Protein AF-A0A931U8V5-F1 (afdb_monomer)

Mean predicted aligned error: 6.08 Å

Foldseek 3Di:
DFFFEEEEEADAQPDQVCQLLLLVQLLVVCVVQVWLAEEEQDALAPCPCPDLNVCLLQDDLVCLVVSSVVCNVRPDRVSNVSSVSSSCLNVVHFYFYQWQDPDDLCLRQVDRSSPDNHSCVSHDPPPDDDPVSVVCVVPLLNRLLRSLSSQLSNSVVRRGTYYYYYYHNVQQDDDRHSCNNNDSGHYDYDYSDD

pLDDT: mean 83.56, std 12.8, range [46.53, 97.75]

Sequence (194 aa):
MEGSEIGLVGVTHSELWVAEKNFRYVMQILERLSPGFVTLEVGLHDITNKSFFGRALRAKANELEGLEQEYLEKPPPGAEYIAAIIYCKKNNIPLYFVDLYDGSLEEVTSVNITDLEDPSVVWNDSGALDEETLKKLADNVERNKFMAKAIDKVANTFPNSVGVHIGGDAHLRGKESLQNLISSRNTRLFEIPY

Secondary structure (DSSP, 8-state):
--TT-EEEEEE--S-GGGHHHHHHHHHHHHHHH--SEEEE---TTS--TTSHHHHHHH--TTTHHHHHHHHHHSPPTTHHHHHHHHHHHHHT--EEE-S-SS--HHHHHH--GGG-S-GGGG-----S--HHHHHHHH-HHHHHHHHHHHHHHHHHHSTTSPEEEEEEHHHHSSTTSHHHH--SS-EEEEE---

Nearest PDB structures (foldseek):
  6a7h-assembly1_A  TM=4.452E-01  e=8.558E-01  Vibrio vulnificus CMCP6
  8p53-assembly1_A  TM=3.566E-01  e=8.545E+00  Pseudomonas aeruginosa PAO1

Structure (mmCIF, N/CA/C/O backbone):
data_AF-A0A931U8V5-F1
#
_entry.id   AF-A0A931U8V5-F1
#
loop_
_atom_site.group_PDB
_atom_site.id
_atom_site.type_symbol
_atom_site.label_atom_id
_atom_site.label_alt_id
_atom_site.label_comp_id
_atom_site.label_asym_id
_atom_site.label_entity_id
_atom_site.label_seq_id
_atom_site.pdbx_PDB_ins_code
_atom_site.Cartn_x
_atom_site.Cartn_y
_atom_site.Cartn_z
_atom_site.occupancy
_atom_site.B_iso_or_equiv
_atom_site.auth_seq_id
_atom_site.auth_comp_id
_atom_site.auth_asym_id
_atom_site.auth_atom_id
_atom_site.pdbx_PDB_model_num
ATOM 1 N N . MET A 1 1 ? -16.460 -5.506 -4.627 1.00 64.56 1 MET A N 1
ATOM 2 C CA . MET A 1 1 ? -15.375 -6.483 -4.790 1.00 64.56 1 MET A CA 1
ATOM 3 C C . MET A 1 1 ? -15.752 -7.669 -3.942 1.00 64.56 1 MET A C 1
ATOM 5 O O . MET A 1 1 ? -16.308 -7.453 -2.868 1.00 64.56 1 MET A O 1
ATOM 9 N N . GLU A 1 2 ? -15.584 -8.877 -4.460 1.00 65.38 2 GLU A N 1
ATOM 10 C CA . GLU A 1 2 ? -15.877 -10.096 -3.703 1.00 65.38 2 GLU A CA 1
ATOM 11 C C . GLU A 1 2 ? -14.668 -10.468 -2.832 1.00 65.38 2 GLU A C 1
ATOM 13 O O . GLU A 1 2 ? -13.538 -10.048 -3.100 1.00 65.38 2 GLU A O 1
ATOM 18 N N . GLY A 1 3 ? -14.911 -11.191 -1.733 1.00 66.31 3 GLY A N 1
ATOM 19 C CA . GLY A 1 3 ? -13.845 -11.628 -0.832 1.00 66.31 3 GLY A CA 1
ATOM 20 C C . GLY A 1 3 ? -12.782 -12.385 -1.624 1.00 66.31 3 GLY A C 1
ATOM 21 O O . GLY A 1 3 ? -13.133 -13.255 -2.415 1.00 66.31 3 GLY A O 1
ATOM 22 N N . SER A 1 4 ? -11.511 -12.030 -1.418 1.00 81.62 4 SER A N 1
ATOM 23 C CA . SER A 1 4 ? -10.320 -12.465 -2.168 1.00 81.62 4 SER A CA 1
ATOM 24 C C . SER A 1 4 ? -9.877 -11.636 -3.389 1.00 81.62 4 SER A C 1
ATOM 26 O O . SER A 1 4 ? -8.903 -12.012 -4.024 1.00 81.62 4 SER A O 1
ATOM 28 N N . GLU A 1 5 ? -10.462 -10.478 -3.707 1.00 93.75 5 GLU A N 1
ATOM 29 C CA . GLU A 1 5 ? -9.907 -9.588 -4.756 1.00 93.75 5 GLU A CA 1
ATOM 30 C C . GLU A 1 5 ? -8.780 -8.666 -4.246 1.00 93.75 5 GLU A C 1
ATOM 32 O O . GLU A 1 5 ? -8.712 -8.353 -3.052 1.00 93.75 5 GLU A O 1
ATOM 37 N N . ILE A 1 6 ? -7.920 -8.194 -5.162 1.00 95.94 6 ILE A N 1
ATOM 38 C CA . ILE A 1 6 ? -6.974 -7.090 -4.923 1.00 95.94 6 ILE A CA 1
ATOM 39 C C . ILE A 1 6 ? -7.342 -5.879 -5.790 1.00 95.94 6 ILE A C 1
ATOM 41 O O . ILE A 1 6 ? -7.294 -5.932 -7.021 1.00 95.94 6 ILE A O 1
ATOM 45 N N . GLY A 1 7 ? -7.682 -4.763 -5.146 1.00 96.25 7 GLY A N 1
ATOM 46 C CA . GLY A 1 7 ? -7.839 -3.469 -5.805 1.00 96.25 7 GLY A CA 1
ATOM 47 C C . GLY A 1 7 ? -6.483 -2.798 -6.018 1.00 96.25 7 GLY A C 1
ATOM 48 O O . GLY A 1 7 ? -5.764 -2.565 -5.055 1.00 96.25 7 GLY A O 1
ATOM 49 N N . LEU A 1 8 ? -6.136 -2.477 -7.261 1.00 95.56 8 LEU A N 1
ATOM 50 C CA . LEU A 1 8 ? -4.924 -1.743 -7.624 1.00 95.56 8 LEU A CA 1
ATOM 51 C C . LEU A 1 8 ? -5.285 -0.274 -7.835 1.00 95.56 8 LEU A C 1
ATOM 53 O O . LEU A 1 8 ? -6.071 0.036 -8.726 1.00 95.56 8 LEU A O 1
ATOM 57 N N . VAL A 1 9 ? -4.750 0.619 -7.012 1.00 94.00 9 VAL A N 1
ATOM 58 C CA . VAL A 1 9 ? -5.046 2.055 -7.029 1.00 94.00 9 VAL A CA 1
ATOM 59 C C . VAL A 1 9 ? -3.843 2.796 -7.589 1.00 94.00 9 VAL A C 1
ATOM 61 O O . VAL A 1 9 ? -2.817 2.920 -6.921 1.00 94.00 9 VAL A O 1
ATOM 64 N N . GLY A 1 10 ? -3.988 3.264 -8.826 1.00 89.25 10 GLY A N 1
ATOM 65 C CA . GLY A 1 10 ? -2.950 3.993 -9.543 1.00 89.25 10 GLY A CA 1
ATOM 66 C C . GLY A 1 10 ? -2.962 5.471 -9.215 1.00 89.25 10 GLY A C 1
ATOM 67 O O . GLY A 1 10 ? -3.996 6.134 -9.342 1.00 89.25 10 GLY A O 1
ATOM 68 N N . VAL A 1 11 ? -1.807 5.990 -8.811 1.00 84.88 11 VAL A N 1
ATOM 69 C CA . VAL A 1 11 ? -1.613 7.411 -8.517 1.00 84.88 11 VAL A CA 1
ATOM 70 C C . VAL A 1 11 ? -0.562 8.030 -9.434 1.00 84.88 11 VAL A C 1
ATOM 72 O O . VAL A 1 11 ? 0.306 7.350 -9.985 1.00 84.88 11 VAL A O 1
ATOM 75 N N . THR A 1 12 ? -0.649 9.347 -9.620 1.00 78.06 12 THR A N 1
ATOM 76 C CA . THR A 1 12 ? 0.348 10.118 -10.375 1.00 78.06 12 THR A CA 1
ATOM 77 C C . THR A 1 12 ? 1.149 10.981 -9.402 1.00 78.06 12 THR A C 1
ATOM 79 O O . THR A 1 12 ? 0.567 11.803 -8.696 1.00 78.06 12 THR A O 1
ATOM 82 N N . HIS A 1 13 ? 2.473 10.798 -9.358 1.00 66.44 13 HIS A N 1
ATOM 83 C CA . HIS A 1 13 ? 3.353 11.461 -8.379 1.00 66.44 13 HIS A CA 1
ATOM 84 C C . HIS A 1 13 ? 3.913 12.818 -8.841 1.00 66.44 13 HIS A C 1
ATOM 86 O O . HIS A 1 13 ? 4.485 13.557 -8.043 1.00 66.44 13 HIS A O 1
ATOM 92 N N . SER A 1 14 ? 3.807 13.150 -10.131 1.00 56.59 14 SER A N 1
ATOM 93 C CA . SER A 1 14 ? 4.626 14.200 -10.754 1.00 56.59 14 SER A CA 1
ATOM 94 C C . SER A 1 14 ? 4.131 15.634 -10.556 1.00 56.59 14 SER A C 1
ATOM 96 O O . SER A 1 14 ? 4.838 16.564 -10.938 1.00 56.59 14 SER A O 1
ATOM 98 N N . GLU A 1 15 ? 2.946 15.855 -9.983 1.00 60.09 15 GLU A N 1
ATOM 99 C CA . GLU A 1 15 ? 2.334 17.187 -9.963 1.00 60.09 15 GLU A CA 1
ATOM 100 C C . GLU A 1 15 ? 1.666 17.513 -8.614 1.00 60.09 15 GLU A C 1
ATOM 102 O O . GLU A 1 15 ? 0.744 16.835 -8.167 1.00 60.09 15 GLU A O 1
ATOM 107 N N . LEU A 1 16 ? 2.113 18.602 -7.969 1.00 56.25 16 LEU A N 1
ATOM 108 C CA . LEU A 1 16 ? 1.628 19.063 -6.655 1.00 56.25 16 LEU A CA 1
ATOM 109 C C . LEU A 1 16 ? 0.115 19.328 -6.619 1.00 56.25 16 LEU A C 1
ATOM 111 O O . LEU A 1 16 ? -0.516 19.095 -5.592 1.00 56.25 16 LEU A O 1
ATOM 115 N N . TRP A 1 17 ? -0.483 19.782 -7.727 1.00 62.56 17 TRP A N 1
ATOM 116 C CA . TRP A 1 17 ? -1.935 19.995 -7.804 1.00 62.56 17 TRP A CA 1
ATOM 117 C C . TRP A 1 17 ? -2.733 18.678 -7.776 1.00 62.56 17 TRP A C 1
ATOM 119 O O . TRP A 1 17 ? -3.946 18.705 -7.587 1.00 62.56 17 TRP A O 1
ATOM 129 N N . VAL A 1 18 ? -2.076 17.522 -7.951 1.00 77.06 18 VAL A N 1
ATOM 130 C CA . VAL A 1 18 ? -2.717 16.199 -7.914 1.00 77.06 18 VAL A CA 1
ATOM 131 C C . VAL A 1 18 ? -2.769 15.679 -6.479 1.00 77.06 18 VAL A C 1
ATOM 133 O O . VAL A 1 18 ? -3.590 14.823 -6.184 1.00 77.06 18 VAL A O 1
ATOM 136 N N . ALA A 1 19 ? -1.977 16.227 -5.552 1.00 82.56 19 ALA A N 1
ATOM 137 C CA . ALA A 1 19 ? -1.887 15.717 -4.185 1.00 82.56 19 ALA A CA 1
ATOM 138 C C . ALA A 1 19 ? -3.245 15.715 -3.454 1.00 82.56 19 ALA A C 1
ATOM 140 O O . ALA A 1 19 ? -3.598 14.723 -2.821 1.00 82.56 19 ALA A O 1
ATOM 141 N N . GLU A 1 20 ? -4.059 16.769 -3.602 1.00 85.94 20 GLU A N 1
ATOM 142 C CA . GLU A 1 20 ? -5.414 16.800 -3.019 1.00 85.94 20 GLU A CA 1
ATOM 143 C C . GLU A 1 20 ? -6.308 15.715 -3.613 1.00 85.94 20 GLU A C 1
ATOM 145 O O . GLU A 1 20 ? -7.018 14.996 -2.907 1.00 85.94 20 GLU A O 1
ATOM 150 N N . LYS A 1 21 ? -6.250 15.585 -4.938 1.00 86.81 21 LYS A N 1
ATOM 151 C CA . LYS A 1 21 ? -7.040 14.623 -5.695 1.00 86.81 21 LYS A CA 1
ATOM 152 C C . LYS A 1 21 ? -6.660 13.194 -5.318 1.00 86.81 21 LYS A C 1
ATOM 154 O O . LYS A 1 21 ? -7.550 12.397 -5.042 1.00 86.81 21 LYS A O 1
ATOM 159 N N . ASN A 1 22 ? -5.362 12.906 -5.232 1.00 87.88 22 ASN A N 1
ATOM 160 C CA . ASN A 1 22 ? -4.795 11.648 -4.757 1.00 87.88 22 ASN A CA 1
ATOM 161 C C . ASN A 1 22 ? -5.286 11.328 -3.342 1.00 87.88 22 ASN A C 1
ATOM 163 O O . ASN A 1 22 ? -5.816 10.242 -3.120 1.00 87.88 22 ASN A O 1
ATOM 167 N N . PHE A 1 23 ? -5.175 12.281 -2.408 1.00 90.50 23 PHE A N 1
ATOM 168 C CA . PHE A 1 23 ? -5.617 12.098 -1.024 1.00 90.50 23 PHE A CA 1
ATOM 169 C C . PHE A 1 23 ? -7.097 11.713 -0.958 1.00 90.50 23 PHE A C 1
ATOM 171 O O . PHE A 1 23 ? -7.458 10.666 -0.417 1.00 90.50 23 PHE A O 1
ATOM 178 N N . ARG A 1 24 ? -7.967 12.541 -1.553 1.00 90.75 24 ARG A N 1
ATOM 179 C CA . ARG A 1 24 ? -9.420 12.323 -1.534 1.00 90.75 24 ARG A CA 1
ATOM 180 C C . ARG A 1 24 ? -9.804 11.031 -2.239 1.00 90.75 24 ARG A C 1
ATOM 182 O O . ARG A 1 24 ? -10.666 10.308 -1.748 1.00 90.75 24 ARG A O 1
ATOM 189 N N . TYR A 1 25 ? -9.182 10.739 -3.376 1.00 91.31 25 TYR A N 1
ATOM 190 C CA . TYR A 1 25 ? -9.484 9.541 -4.143 1.00 91.31 25 TYR A CA 1
ATOM 191 C C . TYR A 1 25 ? -9.101 8.271 -3.388 1.00 91.31 25 TYR A C 1
ATOM 193 O O . TYR A 1 25 ? -9.914 7.353 -3.295 1.00 91.31 25 TYR A O 1
ATOM 201 N N . VAL A 1 26 ? -7.903 8.229 -2.796 1.00 93.44 26 VAL A N 1
ATOM 202 C CA . VAL A 1 26 ? -7.476 7.090 -1.978 1.00 93.44 26 VAL A CA 1
ATOM 203 C C . VAL A 1 26 ? -8.432 6.881 -0.807 1.00 93.44 26 VAL A C 1
ATOM 205 O O . VAL A 1 26 ? -8.905 5.761 -0.631 1.00 93.44 26 VAL A O 1
ATOM 208 N N . MET A 1 27 ? -8.795 7.937 -0.068 1.00 95.06 27 MET A N 1
ATOM 209 C CA . MET A 1 27 ? -9.780 7.836 1.020 1.00 95.06 27 MET A CA 1
ATOM 210 C C . MET A 1 27 ? -11.112 7.254 0.531 1.00 95.06 27 MET A C 1
ATOM 212 O O . MET A 1 27 ? -11.587 6.266 1.084 1.00 95.06 27 MET A O 1
ATOM 216 N N . GLN A 1 28 ? -11.675 7.795 -0.555 1.00 94.62 28 GLN A N 1
ATOM 217 C CA . GLN A 1 28 ? -12.946 7.321 -1.117 1.00 94.62 28 GLN A CA 1
ATOM 218 C C . GLN A 1 28 ? -12.890 5.855 -1.554 1.00 94.62 28 GLN A C 1
ATOM 220 O O . GLN A 1 28 ? -13.847 5.104 -1.351 1.00 94.62 28 GLN A O 1
ATOM 225 N N . ILE A 1 29 ? -11.787 5.432 -2.177 1.00 94.75 29 ILE A N 1
ATOM 226 C CA . ILE A 1 29 ? -11.607 4.042 -2.591 1.00 94.75 29 ILE A CA 1
ATOM 227 C C . ILE A 1 29 ? -11.496 3.133 -1.371 1.00 94.75 29 ILE A C 1
ATOM 229 O O . ILE A 1 29 ? -12.172 2.107 -1.327 1.00 94.75 29 ILE A O 1
ATOM 233 N N . LEU A 1 30 ? -10.698 3.504 -0.373 1.00 96.62 30 LEU A N 1
ATOM 234 C CA . LEU A 1 30 ? -10.535 2.712 0.841 1.00 96.62 30 LEU A CA 1
ATOM 235 C C . LEU A 1 30 ? -11.851 2.594 1.619 1.00 96.62 30 LEU A C 1
ATOM 237 O O . LEU A 1 30 ? -12.245 1.482 1.958 1.00 96.62 30 LEU A O 1
ATOM 241 N N . GLU A 1 31 ? -12.594 3.688 1.800 1.00 96.19 31 GLU A N 1
ATOM 242 C CA . GLU A 1 31 ? -13.934 3.681 2.405 1.00 96.19 31 GLU A CA 1
ATOM 243 C C . GLU A 1 31 ? -14.897 2.762 1.647 1.00 96.19 31 GLU A C 1
ATOM 245 O O . GLU A 1 31 ? -15.563 1.913 2.243 1.00 96.19 31 GLU A O 1
ATOM 250 N N . ARG A 1 32 ? -14.933 2.879 0.315 1.00 95.00 32 ARG A N 1
ATOM 251 C CA . ARG A 1 32 ? -15.810 2.074 -0.540 1.00 95.00 32 ARG A CA 1
ATOM 252 C C . ARG A 1 32 ? -15.464 0.588 -0.510 1.00 95.00 32 ARG A C 1
ATOM 254 O O . ARG A 1 32 ? -16.369 -0.243 -0.596 1.00 95.00 32 ARG A O 1
ATOM 261 N N . LEU A 1 33 ? -14.177 0.250 -0.510 1.00 94.56 33 LEU A N 1
ATOM 262 C CA . LEU A 1 33 ? -13.713 -1.132 -0.610 1.00 94.56 33 LEU A CA 1
ATOM 263 C C . LEU A 1 33 ? -13.615 -1.821 0.750 1.00 94.56 33 LEU A C 1
ATOM 265 O O . LEU A 1 33 ? -13.721 -3.044 0.780 1.00 94.56 33 LEU A O 1
ATOM 269 N N . SER A 1 34 ? -13.446 -1.057 1.835 1.00 95.12 34 SER A N 1
ATOM 270 C CA . SER A 1 34 ? -13.290 -1.556 3.206 1.00 95.12 34 SER A CA 1
ATOM 271 C C . SER A 1 34 ? -12.300 -2.732 3.276 1.00 95.12 34 SER A C 1
ATOM 273 O O . SER A 1 34 ? -12.693 -3.858 3.596 1.00 95.12 34 SER A O 1
ATOM 275 N N . PRO A 1 35 ? -11.029 -2.518 2.884 1.00 97.12 35 PRO A N 1
ATOM 276 C CA . PRO A 1 35 ? -10.070 -3.604 2.745 1.00 97.12 35 PRO A CA 1
ATOM 277 C C . PRO A 1 35 ? -9.728 -4.243 4.092 1.00 97.12 35 PRO A C 1
ATOM 279 O O . PRO A 1 35 ? -9.711 -3.583 5.126 1.00 97.12 35 PRO A O 1
ATOM 282 N N . GLY A 1 36 ? -9.382 -5.531 4.065 1.00 96.62 36 GLY A N 1
ATOM 283 C CA . GLY A 1 36 ? -8.811 -6.209 5.230 1.00 96.62 36 GLY A CA 1
ATOM 284 C C . GLY A 1 36 ? -7.295 -6.059 5.344 1.00 96.62 36 GLY A C 1
ATOM 285 O O . GLY A 1 36 ? -6.752 -6.403 6.385 1.00 96.62 36 GLY A O 1
ATOM 286 N N . PHE A 1 37 ? -6.620 -5.569 4.300 1.00 97.06 37 PHE A N 1
ATOM 287 C CA . PHE A 1 37 ? -5.220 -5.145 4.345 1.00 97.06 37 PHE A CA 1
ATOM 288 C C . PHE A 1 37 ? -4.914 -4.157 3.214 1.00 97.06 37 PHE A C 1
ATOM 290 O O . PHE A 1 37 ? -5.556 -4.179 2.157 1.00 97.06 37 PHE A O 1
ATOM 297 N N . VAL A 1 38 ? -3.897 -3.324 3.418 1.00 97.50 38 VAL A N 1
ATOM 298 C CA . VAL A 1 38 ? -3.396 -2.373 2.424 1.00 97.50 38 VAL A CA 1
ATOM 299 C C . VAL A 1 38 ? -1.895 -2.572 2.222 1.00 97.50 38 VAL A C 1
ATOM 301 O O . VAL A 1 38 ? -1.155 -2.858 3.160 1.00 97.50 38 VAL A O 1
ATOM 304 N N . THR A 1 39 ? -1.430 -2.421 0.986 1.00 95.50 39 THR A N 1
ATOM 305 C CA . THR A 1 39 ? -0.004 -2.419 0.640 1.00 95.50 39 THR A CA 1
ATOM 306 C C . THR A 1 39 ? 0.341 -1.153 -0.141 1.00 95.50 39 THR A C 1
ATOM 308 O O . THR A 1 39 ? -0.465 -0.717 -0.963 1.00 95.50 39 THR A O 1
ATOM 311 N N . LEU A 1 40 ? 1.511 -0.559 0.100 1.00 92.38 40 LEU A N 1
ATOM 312 C CA . LEU A 1 40 ? 1.976 0.644 -0.602 1.00 92.38 40 LEU A CA 1
ATOM 313 C C . LEU A 1 40 ? 3.277 0.370 -1.364 1.00 92.38 40 LEU A C 1
ATOM 315 O O . LEU A 1 40 ? 4.168 -0.304 -0.839 1.00 92.38 40 LEU A O 1
ATOM 319 N N . GLU A 1 41 ? 3.409 0.939 -2.563 1.00 88.88 41 GLU A N 1
ATOM 320 C CA . GLU A 1 41 ? 4.692 1.093 -3.264 1.00 88.88 41 GLU A CA 1
ATOM 321 C C . GLU A 1 41 ? 5.535 2.173 -2.565 1.00 88.88 41 GLU A C 1
ATOM 323 O O . GLU A 1 41 ? 5.664 3.311 -3.013 1.00 88.88 41 GLU A O 1
ATOM 328 N N . VAL A 1 42 ? 6.069 1.825 -1.401 1.00 80.38 42 VAL A N 1
ATOM 329 C CA . VAL A 1 42 ? 6.983 2.668 -0.635 1.00 80.38 42 VAL A CA 1
ATOM 330 C C . VAL A 1 42 ? 8.164 1.800 -0.234 1.00 80.38 42 VAL A C 1
ATOM 332 O O . VAL A 1 42 ? 7.981 0.715 0.321 1.00 80.38 42 VAL A O 1
ATOM 335 N N . GLY A 1 43 ? 9.377 2.261 -0.530 1.00 69.19 43 GLY A N 1
ATOM 336 C CA . GLY A 1 43 ? 10.598 1.628 -0.047 1.00 69.19 43 GLY A CA 1
ATOM 337 C C . GLY A 1 43 ? 10.825 1.911 1.439 1.00 69.19 43 GLY A C 1
ATOM 338 O O . GLY A 1 43 ? 10.490 2.987 1.936 1.00 69.19 43 GLY A O 1
ATOM 339 N N . LEU A 1 44 ? 11.464 0.980 2.152 1.00 59.69 44 LEU A N 1
ATOM 340 C CA . LEU A 1 44 ? 11.784 1.137 3.580 1.00 59.69 44 LEU A CA 1
ATOM 341 C C . LEU A 1 44 ? 12.778 2.286 3.876 1.00 59.69 44 LEU A C 1
ATOM 343 O O . LEU A 1 44 ? 12.913 2.706 5.023 1.00 59.69 44 LEU A O 1
ATOM 347 N N . HIS A 1 45 ? 13.416 2.841 2.839 1.00 55.56 45 HIS A N 1
ATOM 348 C CA . HIS A 1 45 ? 14.469 3.861 2.926 1.00 55.56 45 HIS A CA 1
ATOM 349 C C . HIS A 1 45 ? 14.006 5.311 2.694 1.00 55.56 45 HIS A C 1
ATOM 351 O O . HIS A 1 45 ? 14.809 6.228 2.848 1.00 55.56 45 HIS A O 1
ATOM 357 N N . ASP A 1 46 ? 12.743 5.564 2.327 1.00 52.66 46 ASP A N 1
ATOM 358 C CA . ASP A 1 46 ? 12.282 6.928 1.975 1.00 52.66 46 ASP A CA 1
ATOM 359 C C . ASP A 1 46 ? 11.488 7.625 3.101 1.00 52.66 46 ASP A C 1
ATOM 361 O O . ASP A 1 46 ? 11.090 8.790 3.035 1.00 52.66 46 ASP A O 1
ATOM 365 N N . ILE A 1 47 ? 11.299 6.938 4.227 1.00 54.78 47 ILE A N 1
ATOM 366 C CA . ILE A 1 47 ? 10.543 7.453 5.371 1.00 54.78 47 ILE A CA 1
ATOM 367 C C . ILE A 1 47 ? 11.477 8.264 6.274 1.00 54.78 47 ILE A C 1
ATOM 369 O O . ILE A 1 47 ? 11.660 7.967 7.456 1.00 54.78 47 ILE A O 1
ATOM 373 N N . THR A 1 48 ? 12.123 9.301 5.739 1.00 50.91 48 THR A N 1
ATOM 374 C CA . THR A 1 48 ? 12.965 10.151 6.589 1.00 50.91 48 THR A CA 1
ATOM 375 C C . THR A 1 48 ? 12.151 10.659 7.780 1.00 50.91 48 THR A C 1
ATOM 377 O O . THR A 1 48 ? 10.972 11.009 7.666 1.00 50.91 48 THR A O 1
ATOM 380 N N . ASN A 1 49 ? 12.809 10.761 8.935 1.00 46.53 49 ASN A N 1
ATOM 381 C CA . ASN A 1 49 ? 12.237 11.188 10.215 1.00 46.53 49 ASN A CA 1
ATOM 382 C C . ASN A 1 49 ? 11.587 12.602 10.172 1.00 46.53 49 ASN A C 1
ATOM 384 O O . ASN A 1 49 ? 10.942 13.019 11.134 1.00 46.53 49 ASN A O 1
ATOM 388 N N . LYS A 1 50 ? 11.739 13.325 9.048 1.00 49.16 50 LYS A N 1
ATOM 389 C CA . LYS A 1 50 ? 11.245 14.684 8.763 1.00 49.16 50 LYS A CA 1
ATOM 390 C C . LYS A 1 50 ? 10.236 14.766 7.603 1.00 49.16 50 LYS A C 1
ATOM 392 O O . LYS A 1 50 ? 9.820 15.868 7.256 1.00 49.16 50 LYS A O 1
ATOM 397 N N . SER A 1 51 ? 9.855 13.643 6.999 1.00 65.25 51 SER A N 1
ATOM 398 C CA . SER A 1 51 ? 8.850 13.598 5.932 1.00 65.25 51 SER A CA 1
ATOM 399 C C . SER A 1 51 ? 7.423 13.643 6.500 1.00 65.25 51 SER A C 1
ATOM 401 O O . SER A 1 51 ? 7.176 13.252 7.645 1.00 65.25 51 SER A O 1
ATOM 403 N N . PHE A 1 52 ? 6.460 14.098 5.695 1.00 66.56 52 PHE A N 1
ATOM 404 C CA . PHE A 1 52 ? 5.034 14.084 6.048 1.00 66.56 52 PHE A CA 1
ATOM 405 C C . PHE A 1 52 ? 4.529 12.666 6.408 1.00 66.56 52 PHE A C 1
ATOM 407 O O . PHE A 1 52 ? 3.675 12.515 7.281 1.00 66.56 52 PHE A O 1
ATOM 414 N N . PHE A 1 53 ? 5.143 11.622 5.837 1.00 76.62 53 PHE A N 1
ATOM 415 C CA . PHE A 1 53 ? 4.898 10.213 6.165 1.00 76.62 53 PHE A CA 1
ATOM 416 C C . PHE A 1 53 ? 5.226 9.875 7.617 1.00 76.62 53 PHE A C 1
ATOM 418 O O . PHE A 1 53 ? 4.404 9.284 8.313 1.00 76.62 53 PHE A O 1
ATOM 425 N N . GLY A 1 54 ? 6.398 10.292 8.107 1.00 78.69 54 GLY A N 1
ATOM 426 C CA . GLY A 1 54 ? 6.823 10.011 9.479 1.00 78.69 54 GLY A CA 1
ATOM 427 C C . GLY A 1 54 ? 5.861 10.588 10.521 1.00 78.69 54 GLY A C 1
ATOM 428 O O . GLY A 1 54 ? 5.637 9.976 11.564 1.00 78.69 54 GLY A O 1
ATOM 429 N N . ARG A 1 55 ? 5.241 11.741 10.229 1.00 84.69 55 ARG A N 1
ATOM 430 C CA . ARG A 1 55 ? 4.207 12.321 11.095 1.00 84.69 55 ARG A CA 1
ATOM 431 C C . ARG A 1 55 ? 2.939 11.469 11.115 1.00 84.69 55 ARG A C 1
ATOM 433 O O . ARG A 1 55 ? 2.449 11.186 12.200 1.00 84.69 55 ARG A O 1
ATOM 440 N N . ALA A 1 56 ? 2.442 11.037 9.957 1.00 87.12 56 ALA A N 1
ATOM 441 C CA . ALA A 1 56 ? 1.258 10.178 9.878 1.00 87.12 56 ALA A CA 1
ATOM 442 C C . ALA A 1 56 ? 1.476 8.813 10.545 1.00 87.12 56 ALA A C 1
ATOM 444 O O . ALA A 1 56 ? 0.610 8.331 11.271 1.00 87.12 56 ALA A O 1
ATOM 445 N N . LEU A 1 57 ? 2.659 8.224 10.368 1.00 85.56 57 LEU A N 1
ATOM 446 C CA . LEU A 1 57 ? 3.016 6.945 10.979 1.00 85.56 57 LEU A CA 1
ATOM 447 C C . LEU A 1 57 ? 3.074 7.023 12.508 1.00 85.56 57 LEU A C 1
ATOM 449 O O . LEU A 1 57 ? 2.583 6.118 13.177 1.00 85.56 57 LEU A O 1
ATOM 453 N N . ARG A 1 58 ? 3.610 8.117 13.063 1.00 86.69 58 ARG A N 1
ATOM 454 C CA . ARG A 1 58 ? 3.715 8.333 14.519 1.00 86.69 58 ARG A CA 1
ATOM 455 C C . ARG A 1 58 ? 2.462 8.913 15.171 1.00 86.69 58 ARG A C 1
ATOM 457 O O . ARG A 1 58 ? 2.404 8.969 16.398 1.00 86.69 58 ARG A O 1
ATOM 464 N N . ALA A 1 59 ? 1.492 9.372 14.384 1.00 88.69 59 ALA A N 1
ATOM 465 C CA . ALA A 1 59 ? 0.282 9.982 14.913 1.00 88.69 59 ALA A CA 1
ATOM 466 C C . ALA A 1 59 ? -0.491 8.985 15.786 1.00 88.69 59 ALA A C 1
ATOM 468 O O . ALA A 1 59 ? -0.723 7.834 15.405 1.00 88.69 59 ALA A O 1
ATOM 469 N N . LYS A 1 60 ? -0.914 9.436 16.964 1.00 88.62 60 LYS A N 1
ATOM 470 C CA . LYS A 1 60 ? -1.788 8.666 17.853 1.00 88.62 60 LYS A CA 1
ATOM 471 C C . LYS A 1 60 ? -3.234 8.756 17.384 1.00 88.62 60 LYS A C 1
ATOM 473 O O . LYS A 1 60 ? -3.609 9.682 16.672 1.00 88.62 60 LYS A O 1
ATOM 478 N N . ALA A 1 61 ? -4.076 7.832 17.847 1.00 88.06 61 ALA A N 1
ATOM 479 C CA . ALA A 1 61 ? -5.487 7.770 17.459 1.00 88.06 61 ALA A CA 1
ATOM 480 C C . ALA A 1 61 ? -6.237 9.109 17.628 1.00 88.06 61 ALA A C 1
ATOM 482 O O . ALA A 1 61 ? -7.029 9.484 16.771 1.00 88.06 61 ALA A O 1
ATOM 483 N N . ASN A 1 62 ? -5.944 9.862 18.693 1.00 90.88 62 ASN A N 1
ATOM 484 C CA . ASN A 1 62 ? -6.556 11.165 18.975 1.00 90.88 62 ASN A CA 1
ATOM 485 C C . ASN A 1 62 ? -6.008 12.328 18.123 1.00 90.88 62 ASN A C 1
ATOM 487 O O . ASN A 1 62 ? -6.535 13.433 18.206 1.00 90.88 62 ASN A O 1
ATOM 491 N N . GLU A 1 63 ? -4.951 12.109 17.341 1.00 93.12 63 GLU A N 1
ATOM 492 C CA . GLU A 1 63 ? -4.326 13.110 16.466 1.00 93.12 63 GLU A CA 1
ATOM 493 C C . GLU A 1 63 ? -4.717 12.912 14.994 1.00 93.12 63 GLU A C 1
ATOM 495 O O . GLU A 1 63 ? -4.586 13.838 14.194 1.00 93.12 63 GLU A O 1
ATOM 500 N N . LEU A 1 64 ? -5.210 11.719 14.634 1.00 92.56 64 LEU A N 1
ATOM 501 C CA . LEU A 1 64 ? -5.490 11.337 13.246 1.00 92.56 64 LEU A CA 1
ATOM 502 C C . LEU A 1 64 ? -6.545 12.225 12.586 1.00 92.56 64 LEU A C 1
ATOM 504 O O . LEU A 1 64 ? -6.372 12.591 11.431 1.00 92.56 64 LEU A O 1
ATOM 508 N N . GLU A 1 65 ? -7.603 12.606 13.304 1.00 93.69 65 GLU A N 1
ATOM 509 C CA . GLU A 1 65 ? -8.663 13.457 12.745 1.00 93.69 65 GLU A CA 1
ATOM 510 C C . GLU A 1 65 ? -8.148 14.862 12.404 1.00 93.69 65 GLU A C 1
ATOM 512 O O . GLU A 1 65 ? -8.407 15.373 11.316 1.00 93.69 65 GLU A O 1
ATOM 517 N N . GLY A 1 66 ? -7.356 15.465 13.295 1.00 94.88 66 GLY A N 1
ATOM 518 C CA . GLY A 1 66 ? -6.735 16.763 13.031 1.00 94.88 66 GLY A CA 1
ATOM 519 C C . GLY A 1 66 ? -5.720 16.699 11.888 1.00 94.88 66 GLY A C 1
ATOM 520 O O . GLY A 1 66 ? -5.668 17.604 11.058 1.00 94.88 66 GLY A O 1
ATOM 521 N N . LEU A 1 67 ? -4.947 15.612 11.815 1.00 92.62 67 LEU A N 1
ATOM 522 C CA . LEU A 1 67 ? -3.975 15.401 10.744 1.00 92.62 67 LEU A CA 1
ATOM 523 C C . LEU A 1 67 ? -4.646 15.199 9.380 1.00 92.62 67 LEU A C 1
ATOM 525 O O . LEU A 1 67 ? -4.169 15.716 8.374 1.00 92.62 67 LEU A O 1
ATOM 529 N N . GLU A 1 68 ? -5.756 14.464 9.347 1.00 94.06 68 GLU A N 1
ATOM 530 C CA . GLU A 1 68 ? -6.557 14.266 8.141 1.00 94.06 68 GLU A CA 1
ATOM 531 C C . GLU A 1 68 ? -7.092 15.594 7.607 1.00 94.06 68 GLU A C 1
ATOM 533 O O . GLU A 1 68 ? -6.925 15.876 6.423 1.00 94.06 68 GLU A O 1
ATOM 538 N N . GLN A 1 69 ? -7.664 16.439 8.472 1.00 93.25 69 GLN A N 1
ATOM 539 C CA . GLN A 1 69 ? -8.146 17.764 8.069 1.00 93.25 69 GLN A CA 1
ATOM 540 C C . G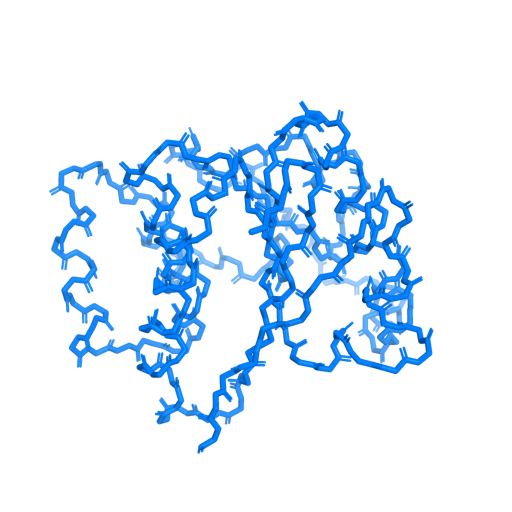LN A 1 69 ? -7.012 18.651 7.553 1.00 93.25 69 GLN A C 1
ATOM 542 O O . GLN A 1 69 ? -7.143 19.262 6.494 1.00 93.25 69 GLN A O 1
ATOM 547 N N . GLU A 1 70 ? -5.868 18.663 8.241 1.00 92.31 70 GLU A N 1
ATOM 548 C CA . GLU A 1 70 ? -4.695 19.422 7.798 1.00 92.31 70 GLU A CA 1
ATOM 549 C C . GLU A 1 70 ? -4.257 19.022 6.378 1.00 92.31 70 GLU A C 1
ATOM 551 O O . GLU A 1 70 ? -3.961 19.887 5.553 1.00 92.31 70 GLU A O 1
ATOM 556 N N . TYR A 1 71 ? -4.240 17.724 6.065 1.00 89.25 71 TYR A N 1
ATOM 557 C CA . TYR A 1 71 ? -3.829 17.235 4.747 1.00 89.25 71 TYR A CA 1
ATOM 558 C C . TYR A 1 71 ? -4.921 17.295 3.683 1.00 89.25 71 TYR A C 1
ATOM 560 O O . TYR A 1 71 ? -4.591 17.354 2.500 1.00 89.25 71 TYR A O 1
ATOM 568 N N . LEU A 1 72 ? -6.195 17.365 4.068 1.00 88.25 72 LEU A N 1
ATOM 569 C CA . LEU A 1 72 ? -7.273 17.734 3.153 1.00 88.25 72 LEU A CA 1
ATOM 570 C C . LEU A 1 72 ? -7.170 19.201 2.718 1.00 88.25 72 LEU A C 1
ATOM 572 O O . LEU A 1 72 ? -7.463 19.510 1.566 1.00 88.25 72 LEU A O 1
ATOM 576 N N . GLU A 1 73 ? -6.760 20.096 3.618 1.00 88.94 73 GLU A N 1
ATOM 577 C CA . GLU A 1 73 ? -6.589 21.523 3.321 1.00 88.94 73 GLU A CA 1
ATOM 578 C C . GLU A 1 73 ? -5.270 21.822 2.600 1.00 88.94 73 GLU A C 1
ATOM 580 O O . GLU A 1 73 ? -5.211 22.686 1.721 1.00 88.94 73 GLU A O 1
ATOM 585 N N . LYS A 1 74 ? -4.194 21.127 2.981 1.00 87.12 74 LYS A N 1
ATOM 586 C CA . LYS A 1 74 ? -2.845 21.357 2.459 1.00 87.12 74 LYS A CA 1
ATOM 587 C C . LYS A 1 74 ? -2.103 20.034 2.228 1.00 87.12 74 LYS A C 1
ATOM 589 O O . LYS A 1 74 ? -1.186 19.691 2.982 1.00 87.12 74 LYS A O 1
ATOM 594 N N . PRO A 1 75 ? -2.469 19.295 1.172 1.00 82.81 75 PRO A N 1
ATOM 595 C CA . PRO A 1 75 ? -1.898 17.988 0.889 1.00 82.81 75 PRO A CA 1
ATOM 596 C C . PRO A 1 75 ? -0.422 18.118 0.482 1.00 82.81 75 PRO A C 1
ATOM 598 O O . PRO A 1 75 ? -0.087 18.908 -0.407 1.00 82.81 75 PRO A O 1
ATOM 601 N N . PRO A 1 76 ? 0.486 17.362 1.118 1.00 83.25 76 PRO A N 1
ATOM 602 C CA . PRO A 1 76 ? 1.890 17.328 0.729 1.00 83.25 76 PRO A CA 1
ATOM 603 C C . PRO A 1 76 ? 2.126 16.395 -0.475 1.00 83.25 76 PRO A C 1
ATOM 605 O O . PRO A 1 76 ? 1.256 15.602 -0.828 1.00 83.25 76 PRO A O 1
ATOM 608 N N . PRO A 1 77 ? 3.319 16.409 -1.094 1.00 79.38 77 PRO A N 1
ATOM 609 C CA . PRO A 1 77 ? 3.745 15.310 -1.963 1.00 79.38 77 PRO A CA 1
ATOM 610 C C . PRO A 1 77 ? 3.577 13.947 -1.271 1.00 79.38 77 PRO A C 1
ATOM 612 O O . PRO A 1 77 ? 3.896 13.819 -0.087 1.00 79.38 77 PRO A O 1
ATOM 615 N N . GLY A 1 78 ? 3.083 12.941 -1.998 1.00 81.31 78 GLY A N 1
ATOM 616 C CA . GLY A 1 78 ? 2.809 11.610 -1.441 1.00 81.31 78 GLY A CA 1
ATOM 617 C C . GLY A 1 78 ? 1.529 11.524 -0.598 1.00 81.31 78 GLY A C 1
ATOM 618 O O . GLY A 1 78 ? 1.375 10.599 0.201 1.00 81.31 78 GLY A O 1
ATOM 619 N N . ALA A 1 79 ? 0.611 12.486 -0.742 1.00 86.81 79 ALA A N 1
ATOM 620 C CA . ALA A 1 79 ? -0.642 12.543 0.008 1.00 86.81 79 ALA A CA 1
ATOM 621 C C . ALA A 1 79 ? -1.509 11.274 -0.128 1.00 86.81 79 ALA A C 1
ATOM 623 O O . ALA A 1 79 ? -2.214 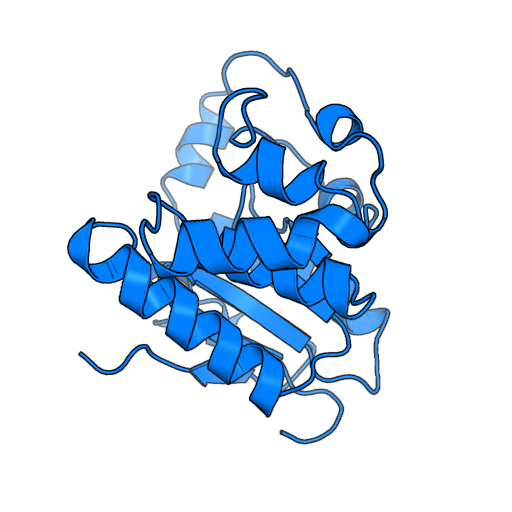10.923 0.813 1.00 86.81 79 ALA A O 1
ATOM 624 N N . GLU A 1 80 ? -1.420 10.545 -1.242 1.00 88.69 80 GLU A N 1
ATOM 625 C CA . GLU A 1 80 ? -2.030 9.222 -1.436 1.00 88.69 80 GLU A CA 1
ATOM 626 C C . GLU A 1 80 ? -1.666 8.215 -0.338 1.00 88.69 80 GLU A C 1
ATOM 628 O O . GLU A 1 80 ? -2.520 7.532 0.223 1.00 88.69 80 GLU A O 1
ATOM 633 N N . TYR A 1 81 ? -0.384 8.124 -0.010 1.00 88.94 81 TYR A N 1
ATOM 634 C CA . TYR A 1 81 ? 0.138 7.150 0.930 1.00 88.94 81 TYR A CA 1
ATOM 635 C C . TYR A 1 81 ? -0.179 7.580 2.356 1.00 88.94 81 TYR A C 1
ATOM 637 O O . TYR A 1 81 ? -0.507 6.757 3.205 1.00 88.94 81 TYR A O 1
ATOM 645 N N . ILE A 1 82 ? -0.159 8.888 2.605 1.00 90.12 82 ILE A N 1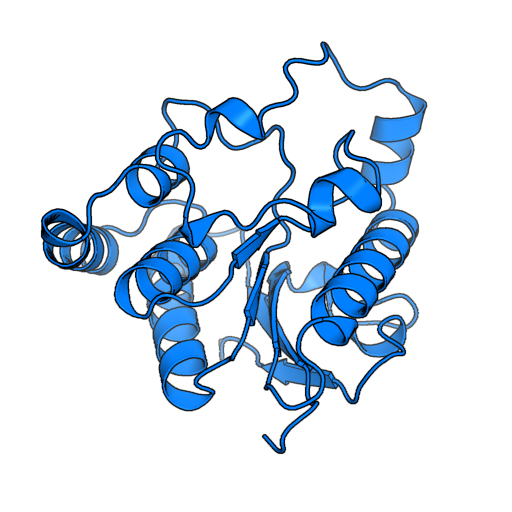
ATOM 646 C CA . ILE A 1 82 ? -0.574 9.474 3.876 1.00 90.12 82 ILE A CA 1
ATOM 647 C C . ILE A 1 82 ? -2.063 9.225 4.134 1.00 90.12 82 ILE A C 1
ATOM 649 O O . ILE A 1 82 ? -2.416 8.824 5.242 1.00 90.12 82 ILE A O 1
ATOM 653 N N . ALA A 1 83 ? -2.923 9.396 3.126 1.00 93.38 83 ALA A N 1
ATOM 654 C CA . ALA A 1 83 ? -4.337 9.037 3.210 1.00 93.38 83 ALA A CA 1
ATOM 655 C C . ALA A 1 83 ? -4.508 7.563 3.600 1.00 93.38 83 ALA A C 1
ATOM 657 O O . ALA A 1 83 ? -5.248 7.250 4.532 1.00 93.38 83 ALA A O 1
ATOM 658 N N . ALA A 1 84 ? -3.761 6.663 2.955 1.00 94.69 84 ALA A N 1
ATOM 659 C CA . ALA A 1 84 ? -3.791 5.242 3.279 1.00 94.69 84 ALA A CA 1
ATOM 660 C C . ALA A 1 84 ? -3.339 4.946 4.717 1.00 94.69 84 ALA A C 1
ATOM 662 O O . ALA A 1 84 ? -4.003 4.182 5.415 1.00 94.69 84 ALA A O 1
ATOM 663 N N . ILE A 1 85 ? -2.256 5.579 5.182 1.00 92.94 85 ILE A N 1
ATOM 664 C CA . ILE A 1 85 ? -1.758 5.445 6.559 1.00 92.94 85 ILE A CA 1
ATOM 665 C C . ILE A 1 85 ? -2.819 5.902 7.563 1.00 92.94 85 ILE A C 1
ATOM 667 O O . ILE A 1 85 ? -3.141 5.162 8.493 1.00 92.94 85 ILE A 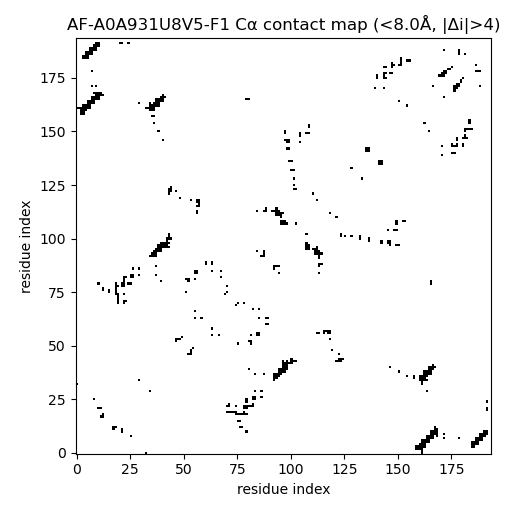O 1
ATOM 671 N N . ILE A 1 86 ? -3.387 7.096 7.371 1.00 94.38 86 ILE A N 1
ATOM 672 C CA . ILE A 1 86 ? -4.417 7.648 8.259 1.00 94.38 86 ILE A CA 1
ATOM 673 C C . ILE A 1 86 ? -5.634 6.724 8.289 1.00 94.38 86 ILE A C 1
ATOM 675 O O . ILE A 1 86 ? -6.080 6.337 9.370 1.00 94.38 86 ILE A O 1
ATOM 679 N N . TYR A 1 87 ? -6.138 6.322 7.120 1.00 96.44 87 TYR A N 1
ATOM 680 C CA . TYR A 1 87 ? -7.275 5.415 7.015 1.00 96.44 87 TYR A CA 1
ATOM 681 C C . TYR A 1 87 ? -7.013 4.096 7.748 1.00 96.44 87 TYR A C 1
ATOM 683 O O . TYR A 1 87 ? -7.840 3.662 8.553 1.00 96.44 87 TYR A O 1
ATOM 691 N N . CYS A 1 88 ? -5.853 3.477 7.521 1.00 96.38 88 CYS A N 1
ATOM 692 C CA . CYS A 1 88 ? -5.509 2.201 8.137 1.00 96.38 88 CYS A CA 1
ATOM 693 C C . CYS A 1 88 ? -5.398 2.310 9.658 1.00 96.38 88 CYS A C 1
ATOM 695 O O . CYS A 1 88 ? -5.963 1.476 10.363 1.00 96.38 88 CYS A O 1
ATOM 697 N N . LYS A 1 89 ? -4.767 3.368 10.182 1.00 94.12 89 LYS A N 1
ATOM 698 C CA . LYS A 1 89 ? -4.661 3.595 11.633 1.00 94.12 89 LYS A CA 1
ATOM 699 C C . LYS A 1 89 ? -6.014 3.884 12.284 1.00 94.12 89 LYS A C 1
ATOM 701 O O . LYS A 1 89 ? -6.282 3.358 13.359 1.00 94.12 89 LYS A O 1
ATOM 706 N N . LYS A 1 90 ? -6.894 4.660 11.638 1.00 94.38 90 LYS A N 1
ATOM 707 C CA . LYS A 1 90 ? -8.249 4.939 12.160 1.00 94.38 90 LYS A CA 1
ATOM 708 C C . LYS A 1 90 ? -9.115 3.681 12.243 1.00 94.38 90 LYS A C 1
ATOM 710 O O . LYS A 1 90 ? -9.942 3.574 13.143 1.00 94.38 90 LYS A O 1
ATOM 715 N N . ASN A 1 91 ? -8.929 2.751 11.308 1.00 95.19 91 ASN A N 1
ATOM 716 C CA . ASN A 1 91 ? -9.768 1.560 11.168 1.00 95.19 91 ASN A CA 1
ATOM 717 C C . ASN A 1 91 ? -9.087 0.265 11.639 1.00 95.19 91 ASN A C 1
ATOM 719 O O . ASN A 1 91 ? -9.674 -0.806 11.507 1.00 95.19 91 ASN A O 1
ATOM 723 N N . ASN A 1 92 ? -7.871 0.349 12.188 1.00 94.56 92 ASN A N 1
ATOM 724 C CA . ASN A 1 92 ? -7.066 -0.799 12.608 1.00 94.56 92 ASN A CA 1
ATOM 725 C C . ASN A 1 92 ? -6.878 -1.847 11.488 1.00 94.56 92 ASN A C 1
ATOM 727 O O . ASN A 1 92 ? -7.050 -3.049 11.696 1.00 94.56 92 ASN A O 1
ATOM 731 N N . ILE A 1 93 ? -6.569 -1.372 10.278 1.00 96.38 93 ILE A N 1
ATOM 732 C CA . ILE A 1 93 ? -6.345 -2.210 9.094 1.00 96.38 93 ILE A CA 1
ATOM 733 C 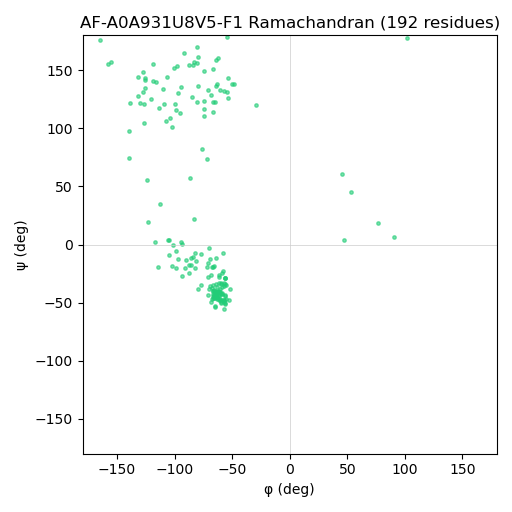C . ILE A 1 93 ? -4.839 -2.431 8.920 1.00 96.38 93 ILE A C 1
ATOM 735 O O . ILE A 1 93 ? -4.095 -1.450 8.917 1.00 96.38 93 ILE A O 1
ATOM 739 N N . PRO A 1 94 ? -4.368 -3.677 8.744 1.00 96.06 94 PRO A N 1
ATOM 740 C CA . PRO A 1 94 ? -2.966 -3.963 8.465 1.00 96.06 94 PRO A CA 1
ATOM 741 C C . PRO A 1 94 ? -2.443 -3.251 7.212 1.00 96.06 94 PRO A C 1
ATOM 743 O O . PRO A 1 94 ? -3.070 -3.308 6.152 1.00 96.06 94 PRO A O 1
ATOM 746 N N . LEU A 1 95 ? -1.281 -2.611 7.334 1.00 94.19 95 LEU A N 1
ATOM 747 C CA . LEU A 1 95 ? -0.618 -1.852 6.274 1.00 94.19 95 LEU A CA 1
ATOM 748 C C . LEU A 1 95 ? 0.812 -2.357 6.085 1.00 94.19 95 LEU A C 1
ATOM 750 O O . LEU A 1 95 ? 1.538 -2.513 7.063 1.00 94.19 95 LEU A O 1
ATOM 754 N N . TYR A 1 96 ? 1.235 -2.550 4.838 1.00 92.00 96 TYR A N 1
ATOM 755 C CA . TYR A 1 96 ? 2.577 -3.034 4.503 1.00 92.00 96 TYR A CA 1
ATOM 756 C C . TYR A 1 96 ? 3.221 -2.177 3.418 1.00 92.00 96 TYR A C 1
ATOM 758 O O . TYR A 1 96 ? 2.553 -1.723 2.489 1.00 92.00 96 TYR A O 1
ATOM 766 N N . PHE A 1 97 ? 4.529 -1.983 3.508 1.00 89.00 97 PHE A N 1
ATOM 767 C CA . PHE A 1 97 ? 5.327 -1.341 2.464 1.00 89.00 97 PHE A CA 1
ATOM 768 C C . PHE A 1 97 ? 5.999 -2.443 1.660 1.00 89.00 97 PHE A C 1
ATOM 770 O O . PHE A 1 97 ? 6.669 -3.283 2.246 1.00 89.00 97 PHE A O 1
ATOM 777 N N . VAL A 1 98 ? 5.746 -2.504 0.351 1.00 87.44 98 VAL A N 1
ATOM 778 C CA . VAL A 1 98 ? 6.044 -3.703 -0.453 1.00 87.44 98 VAL A CA 1
ATOM 779 C C . VAL A 1 98 ? 6.960 -3.449 -1.645 1.00 87.44 98 VAL A C 1
ATOM 781 O O . VAL A 1 98 ? 6.992 -4.281 -2.543 1.00 87.44 98 VAL A O 1
ATOM 784 N N . ASP A 1 99 ? 7.717 -2.352 -1.663 1.00 83.81 99 ASP A N 1
ATOM 785 C CA . ASP A 1 99 ? 8.640 -2.023 -2.758 1.00 83.81 99 ASP A CA 1
ATOM 786 C C . ASP A 1 99 ? 10.038 -2.650 -2.583 1.00 83.81 99 ASP A C 1
ATOM 788 O O . ASP A 1 99 ? 10.491 -2.937 -1.473 1.00 83.81 99 ASP A O 1
ATOM 792 N N . LEU A 1 100 ? 10.729 -2.857 -3.704 1.00 67.00 100 LEU A N 1
ATOM 793 C CA . LEU A 1 100 ? 12.083 -3.398 -3.767 1.00 67.00 100 LEU A CA 1
ATOM 794 C C . LEU A 1 100 ? 13.092 -2.317 -3.359 1.00 67.00 100 LEU A C 1
ATOM 796 O O . LEU A 1 100 ? 13.692 -1.681 -4.211 1.00 67.00 100 LEU A O 1
ATOM 800 N N . TYR A 1 101 ? 13.303 -2.118 -2.064 1.00 65.75 101 TYR A N 1
ATOM 801 C CA . TYR A 1 101 ? 14.363 -1.254 -1.537 1.00 65.75 101 TYR A CA 1
ATOM 802 C C . TYR A 1 101 ? 14.991 -1.941 -0.315 1.00 65.75 101 TYR A C 1
ATOM 804 O O . TYR A 1 101 ? 14.403 -1.906 0.761 1.00 65.75 101 TYR A O 1
ATOM 812 N N . ASP A 1 102 ? 16.124 -2.624 -0.538 1.00 59.00 102 ASP A N 1
ATOM 813 C CA . ASP A 1 102 ? 17.020 -3.351 0.400 1.00 59.00 102 ASP A CA 1
ATOM 814 C C . ASP A 1 102 ? 16.396 -4.308 1.443 1.00 59.00 102 ASP A C 1
ATOM 816 O O . ASP A 1 102 ? 17.105 -4.887 2.261 1.00 59.00 102 ASP A O 1
ATOM 820 N N . GLY A 1 103 ? 15.078 -4.507 1.421 1.00 69.69 103 GLY A N 1
ATOM 821 C CA . GLY A 1 103 ? 14.376 -5.502 2.225 1.00 69.69 103 GLY A CA 1
ATOM 822 C C . GLY A 1 103 ? 14.175 -6.809 1.461 1.00 69.69 103 GLY A C 1
ATOM 823 O O . GLY A 1 103 ? 13.743 -6.826 0.306 1.00 69.69 103 GLY A O 1
ATOM 824 N N . SER A 1 104 ? 14.437 -7.932 2.121 1.00 82.44 104 SER A N 1
ATOM 825 C CA . SER A 1 104 ? 13.992 -9.252 1.681 1.00 82.44 104 SER A CA 1
ATOM 826 C C . SER A 1 104 ? 12.464 -9.340 1.646 1.00 82.44 104 SER A C 1
ATOM 828 O O . SER A 1 104 ? 11.742 -8.592 2.310 1.00 82.44 104 SER A O 1
ATOM 830 N N . LEU A 1 105 ? 11.954 -10.317 0.893 1.00 86.88 105 LEU A N 1
ATOM 831 C CA . LEU A 1 105 ? 10.521 -10.604 0.835 1.00 86.88 105 LEU A CA 1
ATOM 832 C C . LEU A 1 105 ? 9.946 -10.890 2.234 1.00 86.88 105 LEU A C 1
ATOM 834 O O . LEU A 1 105 ? 8.793 -10.587 2.519 1.00 86.88 105 LEU A O 1
ATOM 838 N N . GLU A 1 106 ? 10.722 -11.511 3.114 1.00 86.81 106 GLU A N 1
ATOM 839 C CA . GLU A 1 106 ? 10.368 -11.784 4.504 1.00 86.81 106 GLU A CA 1
ATOM 840 C C . GLU A 1 106 ? 10.250 -10.501 5.330 1.00 86.81 106 GLU A C 1
ATOM 842 O O . GLU A 1 106 ? 9.267 -10.339 6.051 1.00 86.81 106 GLU A O 1
ATOM 847 N N . GLU A 1 107 ? 11.191 -9.571 5.193 1.00 82.38 107 GLU A N 1
ATOM 848 C CA . GLU A 1 107 ? 11.185 -8.308 5.938 1.00 82.38 107 GLU A CA 1
ATOM 849 C C . GLU A 1 107 ? 9.980 -7.443 5.557 1.00 82.38 107 GLU A C 1
ATOM 851 O O . GLU A 1 107 ? 9.173 -7.106 6.422 1.00 82.38 107 GLU A O 1
ATOM 856 N N . VAL A 1 108 ? 9.771 -7.188 4.262 1.00 82.56 108 VAL A N 1
ATOM 857 C CA . VAL A 1 108 ? 8.698 -6.287 3.791 1.00 82.56 108 VAL A CA 1
ATOM 858 C C . VAL A 1 108 ? 7.283 -6.830 4.046 1.00 82.56 108 VAL A C 1
ATOM 860 O O . VAL A 1 108 ? 6.315 -6.074 4.072 1.00 82.56 108 VAL A O 1
ATOM 863 N N . THR A 1 109 ? 7.137 -8.143 4.262 1.00 86.69 109 THR A N 1
ATOM 864 C CA . THR A 1 109 ? 5.828 -8.790 4.500 1.00 86.69 109 THR A CA 1
ATOM 865 C C . THR A 1 109 ? 5.572 -9.173 5.955 1.00 86.69 109 THR A C 1
ATOM 867 O O . THR A 1 109 ? 4.456 -9.567 6.292 1.00 86.69 109 THR A O 1
ATOM 870 N N . SER A 1 110 ? 6.578 -9.074 6.827 1.00 83.75 110 SER A N 1
ATOM 871 C CA . SER A 1 110 ? 6.445 -9.436 8.244 1.00 83.75 110 SER A CA 1
ATOM 872 C C . SER A 1 110 ? 6.024 -8.270 9.129 1.00 83.75 110 SER A C 1
ATOM 874 O O . SER A 1 110 ? 5.488 -8.505 10.213 1.00 83.75 110 SER A O 1
ATOM 876 N N . VAL A 1 111 ? 6.217 -7.027 8.679 1.00 81.19 111 VAL A N 1
ATOM 877 C CA . VAL A 1 111 ? 5.960 -5.856 9.517 1.00 81.19 111 VAL A CA 1
ATOM 878 C C . VAL A 1 111 ? 4.663 -5.152 9.134 1.00 81.19 111 VAL A C 1
ATOM 880 O O . VAL A 1 111 ? 4.578 -4.482 8.108 1.00 81.19 111 VAL A O 1
ATOM 883 N N . ASN A 1 112 ? 3.657 -5.279 10.004 1.00 88.75 112 ASN A N 1
ATOM 884 C CA . ASN A 1 112 ? 2.456 -4.452 9.947 1.00 88.75 112 ASN A CA 1
ATOM 885 C C . ASN A 1 112 ? 2.783 -3.038 10.447 1.00 88.75 112 ASN A C 1
ATOM 887 O O . ASN A 1 112 ? 3.008 -2.825 11.637 1.00 88.75 112 ASN A O 1
ATOM 891 N N . ILE A 1 113 ? 2.768 -2.072 9.536 1.00 84.56 113 ILE A N 1
ATOM 892 C CA . ILE A 1 113 ? 3.123 -0.676 9.789 1.00 84.56 113 ILE A CA 1
ATOM 893 C C . ILE A 1 113 ? 2.075 0.047 10.647 1.00 84.56 113 ILE A C 1
ATOM 895 O O . ILE A 1 113 ? 2.413 0.980 11.376 1.00 84.56 113 ILE A O 1
ATOM 899 N N . THR A 1 114 ? 0.809 -0.376 10.596 1.00 86.69 114 THR A N 1
ATOM 900 C CA . THR A 1 114 ? -0.295 0.279 11.323 1.00 86.69 114 THR A CA 1
ATOM 901 C C . THR A 1 114 ? -0.055 0.309 12.834 1.00 86.69 114 THR A C 1
ATOM 903 O O . THR A 1 114 ? -0.340 1.326 13.479 1.00 86.69 114 THR A O 1
ATOM 906 N N . ASP A 1 115 ? 0.545 -0.761 13.363 1.00 77.19 115 ASP A N 1
ATOM 907 C CA . ASP A 1 115 ? 0.729 -1.003 14.799 1.00 77.19 115 ASP A CA 1
ATOM 908 C C . ASP A 1 115 ? 2.089 -0.515 15.327 1.00 77.19 115 ASP A C 1
ATOM 910 O O . ASP A 1 115 ? 2.389 -0.663 16.513 1.00 77.19 115 ASP A O 1
ATOM 914 N N . LEU A 1 116 ? 2.935 0.065 14.469 1.00 76.06 116 LEU A N 1
ATOM 915 C CA . LEU A 1 116 ? 4.243 0.557 14.890 1.00 76.06 116 LEU A CA 1
ATOM 916 C C . LEU A 1 116 ? 4.100 1.856 15.689 1.00 76.06 116 LEU A C 1
ATOM 918 O O . LEU A 1 116 ? 3.687 2.891 15.162 1.00 76.06 116 LEU A O 1
ATOM 922 N N . GLU A 1 117 ? 4.502 1.815 16.960 1.00 70.75 117 GLU A N 1
ATOM 923 C CA . GLU A 1 117 ? 4.679 3.023 17.777 1.00 70.75 117 GLU A CA 1
ATOM 924 C C . GLU A 1 117 ? 5.880 3.850 17.299 1.00 70.75 117 GLU A C 1
ATOM 926 O O . GLU A 1 117 ? 5.832 5.082 17.298 1.00 70.75 117 GLU A O 1
ATOM 931 N N . ASP A 1 118 ? 6.936 3.168 16.849 1.00 73.38 118 ASP A N 1
ATOM 932 C CA . ASP A 1 118 ? 8.101 3.781 16.226 1.00 73.38 118 ASP A CA 1
ATOM 933 C C . ASP A 1 118 ? 8.376 3.143 14.855 1.00 73.38 118 ASP A C 1
ATOM 935 O O . ASP A 1 118 ? 8.911 2.036 14.785 1.00 73.38 118 ASP A O 1
ATOM 939 N N . PRO A 1 119 ? 8.045 3.825 13.744 1.00 66.94 119 PRO A N 1
ATOM 940 C CA . PRO A 1 119 ? 8.318 3.324 12.401 1.00 66.94 119 PRO A CA 1
ATOM 941 C C . PRO A 1 119 ? 9.818 3.321 12.061 1.00 66.94 119 PRO A C 1
ATOM 943 O O . PRO A 1 119 ? 10.187 2.856 10.990 1.00 66.94 119 PRO A O 1
ATOM 946 N N . SER A 1 120 ? 10.704 3.810 12.939 1.00 66.94 120 SER A N 1
ATOM 947 C CA . SER A 1 120 ? 12.150 3.694 12.731 1.00 66.94 120 SER A CA 1
ATOM 948 C C . SER A 1 120 ? 12.649 2.245 12.783 1.00 66.94 120 SER A C 1
ATOM 950 O O . SER A 1 120 ? 13.711 1.955 12.252 1.00 66.94 120 SER A O 1
ATOM 952 N N . VAL A 1 121 ? 11.887 1.304 13.352 1.00 63.88 121 VAL A N 1
ATOM 953 C CA . VAL A 1 121 ? 12.299 -0.113 13.430 1.00 63.88 121 VAL A CA 1
ATOM 954 C C . VAL A 1 121 ? 12.250 -0.842 12.088 1.00 63.88 121 VAL A C 1
ATOM 956 O O . VAL A 1 121 ? 12.874 -1.888 11.941 1.00 63.88 121 VAL A O 1
ATOM 959 N N . VAL A 1 122 ? 11.509 -0.301 11.118 1.00 60.00 122 VAL A N 1
ATOM 960 C CA . VAL A 1 122 ? 11.495 -0.789 9.730 1.00 60.00 122 VAL A CA 1
ATOM 961 C C . VAL A 1 122 ? 12.469 -0.026 8.838 1.00 60.00 122 VAL A C 1
ATOM 963 O O . VAL A 1 122 ? 12.547 -0.295 7.644 1.00 60.00 122 VAL A O 1
ATOM 966 N N . TRP A 1 123 ? 13.211 0.925 9.410 1.00 63.75 123 TRP A N 1
ATOM 967 C CA . TRP A 1 123 ? 14.277 1.628 8.721 1.00 63.75 123 TRP A CA 1
ATOM 968 C C . TRP A 1 123 ? 15.485 0.712 8.595 1.00 63.75 123 TRP A C 1
ATOM 970 O O . TRP A 1 123 ? 16.052 0.262 9.593 1.00 63.75 123 TRP A O 1
ATOM 980 N N . ASN A 1 124 ? 15.924 0.504 7.364 1.00 56.44 124 ASN A N 1
ATOM 981 C CA . ASN A 1 124 ? 17.261 0.013 7.121 1.00 56.44 124 ASN A CA 1
ATOM 982 C C . ASN A 1 124 ? 18.143 1.246 6.846 1.00 56.44 124 ASN A C 1
ATOM 984 O O . ASN A 1 124 ? 17.943 1.970 5.878 1.00 56.44 124 ASN A O 1
ATOM 988 N N . ASP A 1 125 ? 19.088 1.537 7.744 1.00 55.50 125 ASP A N 1
ATOM 989 C CA . ASP A 1 125 ? 20.095 2.597 7.552 1.00 55.50 125 ASP A CA 1
ATOM 990 C C . ASP A 1 125 ? 21.271 2.094 6.711 1.00 55.50 125 ASP A C 1
ATOM 992 O O . ASP A 1 125 ? 22.392 2.596 6.830 1.00 55.50 125 ASP A O 1
ATOM 996 N N . SER A 1 126 ? 21.056 1.036 5.918 1.00 50.88 126 SER A N 1
ATOM 997 C CA . SER A 1 126 ? 22.078 0.562 5.007 1.00 50.88 126 SER A CA 1
ATOM 998 C C . SER A 1 126 ? 22.513 1.752 4.164 1.00 50.88 126 SER A C 1
ATOM 1000 O O . SER A 1 126 ? 21.709 2.521 3.628 1.00 50.88 126 SER A O 1
ATOM 1002 N N . GLY A 1 127 ? 23.825 1.989 4.168 1.00 55.97 127 GLY A N 1
ATOM 1003 C CA . GLY A 1 127 ? 24.428 3.054 3.385 1.00 55.97 127 GLY A CA 1
ATOM 1004 C C . GLY A 1 127 ? 24.051 2.933 1.907 1.00 55.97 127 GLY A C 1
ATOM 1005 O O . GLY A 1 127 ? 23.362 2.007 1.502 1.00 55.97 127 GLY A O 1
ATOM 1006 N N . ALA A 1 128 ? 24.520 3.883 1.098 1.00 60.59 128 ALA A N 1
ATOM 1007 C CA . ALA A 1 128 ? 24.246 3.959 -0.339 1.00 60.59 128 ALA A CA 1
ATOM 1008 C C . ALA A 1 128 ? 24.000 2.585 -0.999 1.00 60.59 128 ALA A C 1
ATOM 1010 O O . ALA A 1 128 ? 24.882 1.725 -0.963 1.00 60.59 128 ALA A O 1
ATOM 1011 N N . LEU A 1 129 ? 22.806 2.414 -1.582 1.00 68.38 129 LEU A N 1
ATOM 1012 C CA . LEU A 1 129 ? 22.404 1.192 -2.281 1.00 68.38 129 LEU A CA 1
ATOM 1013 C C . LEU A 1 129 ? 23.497 0.763 -3.256 1.00 68.38 129 LEU A C 1
ATOM 1015 O O . LEU A 1 129 ? 24.069 1.604 -3.960 1.00 68.38 129 LEU A O 1
ATOM 1019 N N . ASP A 1 130 ? 23.779 -0.537 -3.309 1.00 73.75 130 ASP A N 1
ATOM 1020 C CA . ASP A 1 130 ? 24.755 -1.040 -4.263 1.00 73.75 130 ASP A CA 1
ATOM 1021 C C . ASP A 1 130 ? 24.293 -0.817 -5.7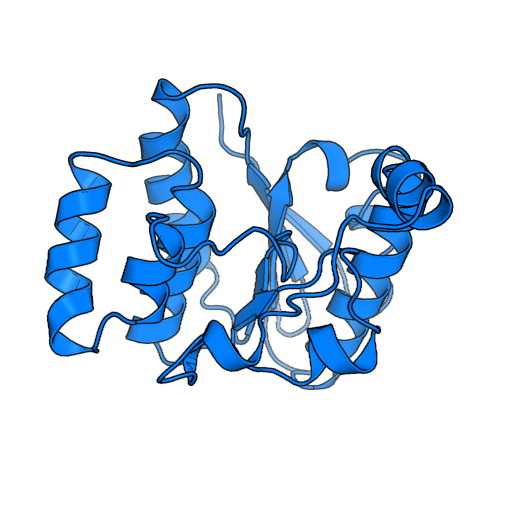16 1.00 73.75 130 ASP A C 1
ATOM 1023 O O . ASP A 1 130 ? 23.115 -0.607 -6.028 1.00 73.75 130 ASP A O 1
ATOM 1027 N N . GLU A 1 131 ? 25.255 -0.819 -6.638 1.00 76.44 131 GLU A N 1
ATOM 1028 C CA . GLU A 1 131 ? 25.000 -0.529 -8.051 1.00 76.44 131 GLU A CA 1
ATOM 1029 C C . GLU A 1 131 ? 24.035 -1.545 -8.693 1.00 76.44 131 GLU A C 1
ATOM 1031 O O . GLU A 1 131 ? 23.317 -1.216 -9.638 1.00 76.44 131 GLU A O 1
ATOM 1036 N N . GLU A 1 132 ? 23.999 -2.781 -8.189 1.00 76.56 132 GLU A N 1
ATOM 1037 C CA . GLU A 1 132 ? 23.091 -3.822 -8.671 1.00 76.56 132 GLU A CA 1
ATOM 1038 C C . GLU A 1 132 ? 21.640 -3.521 -8.272 1.00 76.56 132 GLU A C 1
ATOM 1040 O O . GLU A 1 132 ? 20.731 -3.621 -9.098 1.00 76.56 132 GLU A O 1
ATOM 1045 N N . THR A 1 133 ? 21.428 -3.087 -7.035 1.00 71.00 133 THR A N 1
ATOM 1046 C CA . THR A 1 133 ? 20.136 -2.670 -6.490 1.00 71.00 133 THR A CA 1
ATOM 1047 C C . THR A 1 133 ? 19.641 -1.418 -7.194 1.00 71.00 133 THR A C 1
ATOM 1049 O O . THR A 1 133 ? 18.496 -1.383 -7.634 1.00 71.00 133 THR A O 1
ATOM 1052 N N . LEU A 1 134 ? 20.510 -0.431 -7.428 1.00 71.50 134 LEU A N 1
ATOM 1053 C CA . LEU A 1 134 ? 20.170 0.758 -8.219 1.00 71.50 134 LEU A CA 1
ATOM 1054 C C . LEU A 1 134 ?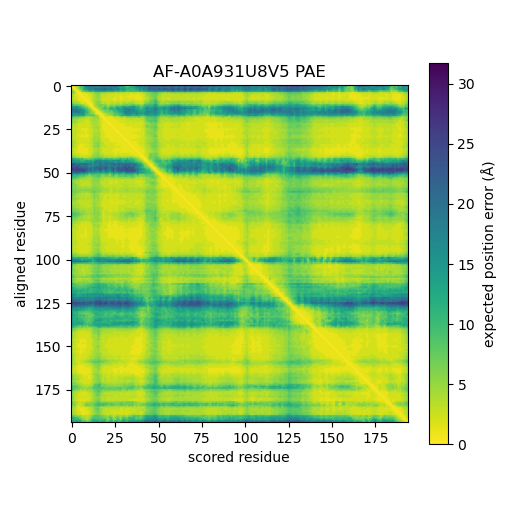 19.772 0.412 -9.664 1.00 71.50 134 LEU A C 1
ATOM 1056 O O . LEU A 1 134 ? 18.835 1.002 -10.202 1.00 71.50 134 LEU A O 1
ATOM 1060 N N . LYS A 1 135 ? 20.435 -0.567 -10.294 1.00 73.56 135 LYS A N 1
ATOM 1061 C CA . LYS A 1 135 ? 20.054 -1.055 -11.632 1.00 73.56 135 LYS A CA 1
ATOM 1062 C C . LYS A 1 135 ? 18.697 -1.751 -11.627 1.00 73.56 135 LYS A C 1
ATOM 1064 O O . LYS A 1 135 ? 17.899 -1.492 -12.520 1.00 73.56 135 LYS A O 1
ATOM 1069 N N . LYS A 1 136 ? 18.421 -2.593 -10.626 1.00 68.94 136 LYS A N 1
ATOM 1070 C CA . LYS A 1 136 ? 17.103 -3.229 -10.451 1.00 68.94 136 LYS A CA 1
ATOM 1071 C C . LYS A 1 136 ? 16.015 -2.195 -10.184 1.00 68.94 136 LYS A C 1
ATOM 1073 O O . LYS A 1 136 ? 14.916 -2.337 -10.694 1.00 68.94 136 LYS A O 1
ATOM 1078 N N . LEU A 1 137 ? 16.328 -1.136 -9.443 1.00 68.12 137 LEU A N 1
ATOM 1079 C CA . LEU A 1 137 ? 15.403 -0.042 -9.172 1.00 68.12 137 LEU A CA 1
ATOM 1080 C C . LEU A 1 137 ? 15.050 0.773 -10.418 1.00 68.12 137 LEU A C 1
ATOM 1082 O O . LEU A 1 137 ? 13.917 1.226 -10.571 1.00 68.12 137 LEU A O 1
ATOM 1086 N N . ALA A 1 138 ? 16.012 0.935 -11.325 1.00 68.44 138 ALA A N 1
ATOM 1087 C CA . ALA A 1 138 ? 15.777 1.548 -12.627 1.00 68.44 138 ALA A CA 1
ATOM 1088 C C . ALA A 1 138 ? 14.950 0.651 -13.571 1.00 68.44 138 ALA A C 1
ATOM 1090 O O . ALA A 1 138 ? 14.427 1.145 -14.572 1.00 68.44 138 ALA A O 1
ATOM 1091 N N . ASP A 1 139 ? 14.821 -0.645 -13.263 1.00 77.50 139 ASP A N 1
ATOM 1092 C CA . ASP A 1 139 ? 14.026 -1.607 -14.019 1.00 77.50 139 ASP A CA 1
ATOM 1093 C C . ASP A 1 139 ? 12.688 -1.904 -13.322 1.00 77.50 139 ASP A C 1
ATOM 1095 O O . ASP A 1 139 ? 12.575 -2.716 -12.397 1.00 77.50 139 ASP A O 1
ATOM 1099 N N . ASN A 1 140 ? 11.626 -1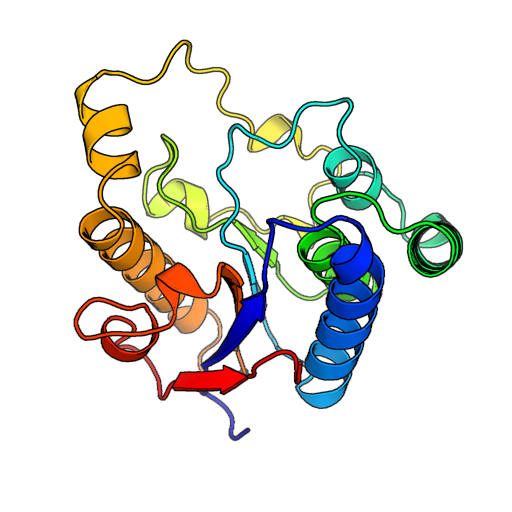.278 -13.829 1.00 80.31 140 ASN A N 1
ATOM 1100 C CA . ASN A 1 140 ? 10.272 -1.496 -13.325 1.00 80.31 140 ASN A CA 1
ATOM 1101 C C . ASN A 1 140 ? 9.828 -2.964 -13.397 1.00 80.31 140 ASN A C 1
ATOM 1103 O O . ASN A 1 140 ? 8.949 -3.354 -12.634 1.00 80.31 140 ASN A O 1
ATOM 1107 N N . VAL A 1 141 ? 10.415 -3.796 -14.262 1.00 86.88 141 VAL A N 1
ATOM 1108 C CA . VAL A 1 141 ? 10.048 -5.212 -14.382 1.00 86.88 141 VAL A CA 1
ATOM 1109 C C . VAL A 1 141 ? 10.450 -5.992 -13.134 1.00 86.88 141 VAL A C 1
ATOM 1111 O O . VAL A 1 141 ? 9.628 -6.711 -12.563 1.00 86.88 141 VAL A O 1
ATOM 1114 N N . GLU A 1 142 ? 11.697 -5.855 -12.683 1.00 86.38 142 GLU A N 1
ATOM 1115 C CA . GLU A 1 142 ? 12.175 -6.561 -11.491 1.00 86.38 142 GLU A CA 1
ATOM 1116 C C . GLU A 1 142 ? 11.532 -6.008 -10.214 1.00 86.38 142 GLU A C 1
ATOM 1118 O O . GLU A 1 142 ? 11.112 -6.799 -9.362 1.00 86.38 142 GLU A O 1
ATOM 1123 N N . ARG A 1 143 ? 11.327 -4.682 -10.127 1.00 87.25 143 ARG A N 1
ATOM 1124 C CA . ARG A 1 143 ? 10.518 -4.079 -9.051 1.00 87.25 143 ARG A CA 1
ATOM 1125 C C . ARG A 1 143 ? 9.105 -4.666 -9.026 1.00 87.25 143 ARG A C 1
ATOM 1127 O O . ARG A 1 143 ? 8.671 -5.157 -7.987 1.00 87.25 143 ARG A O 1
ATOM 1134 N N . ASN A 1 144 ? 8.411 -4.722 -10.166 1.00 92.19 144 ASN A N 1
ATOM 1135 C CA . ASN A 1 144 ? 7.051 -5.266 -10.242 1.00 92.19 144 ASN A CA 1
ATOM 1136 C C . ASN A 1 144 ? 6.984 -6.746 -9.857 1.00 92.19 144 ASN A C 1
ATOM 1138 O O . ASN A 1 144 ? 6.062 -7.154 -9.153 1.00 92.19 144 ASN A O 1
ATOM 1142 N N . LYS A 1 145 ? 7.954 -7.565 -10.281 1.00 92.12 145 LYS A N 1
ATOM 1143 C CA . LYS A 1 145 ? 8.017 -8.983 -9.888 1.00 92.12 145 LYS A CA 1
ATOM 1144 C C . LYS A 1 145 ? 8.198 -9.146 -8.383 1.00 92.12 145 LYS A C 1
ATOM 1146 O O . LYS A 1 145 ? 7.592 -10.045 -7.800 1.00 92.12 145 LYS A O 1
ATOM 1151 N N . PHE A 1 146 ? 9.034 -8.319 -7.759 1.00 91.81 146 PHE A N 1
ATOM 1152 C CA . PHE A 1 146 ? 9.216 -8.335 -6.311 1.00 91.81 146 PHE A CA 1
ATOM 1153 C C . PHE A 1 146 ? 7.932 -7.921 -5.588 1.00 91.81 146 PHE A C 1
ATOM 1155 O O . PHE A 1 146 ? 7.415 -8.689 -4.776 1.00 91.81 146 PHE A O 1
ATOM 1162 N N . MET A 1 147 ? 7.376 -6.763 -5.948 1.00 93.31 147 MET A N 1
ATOM 1163 C CA . MET A 1 147 ? 6.141 -6.241 -5.367 1.00 93.31 147 MET A CA 1
ATOM 1164 C C . MET A 1 147 ? 4.982 -7.230 -5.507 1.00 93.31 147 MET A C 1
ATOM 1166 O O . MET A 1 147 ? 4.286 -7.499 -4.534 1.00 93.31 147 MET A O 1
ATOM 1170 N N . ALA A 1 148 ? 4.801 -7.846 -6.678 1.00 95.38 148 ALA A N 1
ATOM 1171 C CA . ALA A 1 148 ? 3.756 -8.845 -6.892 1.00 95.38 148 ALA A CA 1
ATOM 1172 C C . ALA A 1 148 ? 3.896 -10.047 -5.943 1.00 95.38 148 ALA A C 1
ATOM 1174 O O . ALA A 1 148 ? 2.909 -10.475 -5.349 1.00 95.38 148 ALA A O 1
ATOM 1175 N N . LYS A 1 149 ? 5.122 -10.549 -5.728 1.00 95.12 149 LYS A N 1
ATOM 1176 C CA . LYS A 1 149 ? 5.385 -11.622 -4.753 1.00 95.12 149 LYS A CA 1
ATOM 1177 C C . LYS A 1 149 ? 5.089 -11.182 -3.320 1.00 95.12 149 LYS A C 1
ATOM 1179 O O . LYS A 1 149 ? 4.537 -11.968 -2.552 1.00 95.12 149 LYS A O 1
ATOM 1184 N N . ALA A 1 150 ? 5.457 -9.955 -2.953 1.00 94.50 150 ALA A N 1
ATOM 1185 C CA . ALA A 1 150 ? 5.182 -9.398 -1.630 1.00 94.50 150 ALA A CA 1
ATOM 1186 C C . ALA A 1 150 ? 3.676 -9.250 -1.391 1.00 94.50 150 ALA A C 1
ATOM 1188 O O . ALA A 1 150 ? 3.166 -9.712 -0.370 1.00 94.50 150 ALA A O 1
ATOM 1189 N N . ILE A 1 151 ? 2.953 -8.710 -2.371 1.00 95.75 151 ILE A N 1
ATOM 1190 C CA . ILE A 1 151 ? 1.496 -8.580 -2.351 1.00 95.75 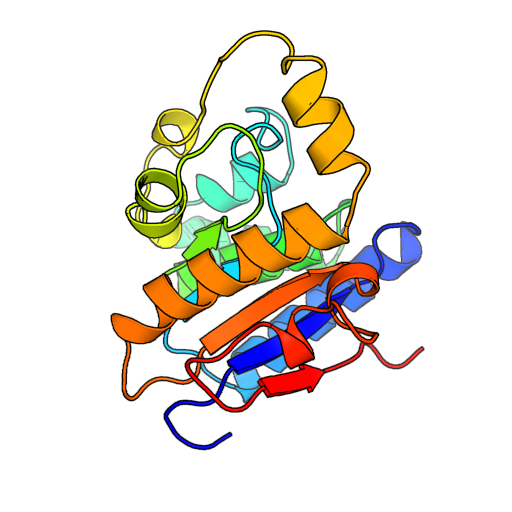151 ILE A CA 1
ATOM 1191 C C . ILE A 1 151 ? 0.833 -9.957 -2.241 1.00 95.75 151 ILE A C 1
ATOM 1193 O O . ILE A 1 151 ? -0.019 -10.130 -1.376 1.00 95.75 151 ILE A O 1
ATOM 1197 N N . ASP A 1 152 ? 1.245 -10.949 -3.039 1.00 95.81 152 ASP A N 1
ATOM 1198 C CA . ASP A 1 152 ? 0.716 -12.319 -2.958 1.00 95.81 152 ASP A CA 1
ATOM 1199 C C . ASP A 1 152 ? 0.952 -12.935 -1.570 1.00 95.81 152 ASP A C 1
ATOM 1201 O O . ASP A 1 152 ? 0.058 -13.556 -0.990 1.00 95.81 152 ASP A O 1
ATOM 1205 N N . LYS A 1 153 ? 2.145 -12.741 -1.000 1.00 95.62 153 LYS A N 1
ATOM 1206 C CA . LYS A 1 153 ? 2.492 -13.258 0.328 1.00 95.62 153 LYS A CA 1
ATOM 1207 C C . LYS A 1 153 ? 1.649 -12.618 1.433 1.00 95.62 153 LYS A C 1
ATOM 1209 O O . LYS A 1 153 ? 1.126 -13.355 2.266 1.00 95.62 153 LYS A O 1
ATOM 1214 N N . VAL A 1 154 ? 1.459 -11.296 1.411 1.00 95.00 154 VAL A N 1
ATOM 1215 C CA . VAL A 1 154 ? 0.550 -10.596 2.338 1.00 95.00 154 VAL A CA 1
ATOM 1216 C C . VAL A 1 154 ? -0.888 -11.061 2.118 1.00 95.00 154 VAL A C 1
ATOM 1218 O O . VAL A 1 154 ? -1.578 -11.424 3.060 1.00 95.00 154 VAL A O 1
ATOM 1221 N N . ALA A 1 155 ? -1.353 -11.134 0.875 1.00 95.25 155 ALA A N 1
ATOM 1222 C CA . ALA A 1 155 ? -2.720 -11.535 0.573 1.00 95.25 155 ALA A CA 1
ATOM 1223 C C . ALA A 1 155 ? -3.049 -12.948 1.087 1.00 95.25 155 ALA A C 1
ATOM 1225 O O . ALA A 1 155 ? -4.167 -13.206 1.539 1.00 95.25 155 ALA A O 1
ATOM 1226 N N . ASN A 1 156 ? -2.080 -13.862 1.077 1.00 94.56 156 ASN A N 1
ATOM 1227 C CA . ASN A 1 156 ? -2.256 -15.219 1.592 1.00 94.56 156 ASN A CA 1
ATOM 1228 C C . ASN A 1 156 ? -2.465 -15.288 3.116 1.00 94.56 156 ASN A C 1
ATOM 1230 O O . ASN A 1 156 ? -3.019 -16.277 3.595 1.00 94.56 156 ASN A O 1
ATOM 1234 N N . THR A 1 157 ? -2.094 -14.258 3.884 1.00 94.88 157 THR A N 1
ATOM 1235 C CA . THR A 1 157 ? -2.393 -14.192 5.328 1.00 94.88 157 THR A CA 1
ATOM 1236 C C . THR A 1 157 ? -3.823 -13.705 5.605 1.00 94.88 157 THR A C 1
ATOM 1238 O O . THR A 1 157 ? -4.346 -13.925 6.697 1.00 94.88 157 THR A O 1
ATOM 1241 N N . PHE A 1 158 ? -4.498 -13.133 4.598 1.00 93.94 158 PHE A N 1
ATOM 1242 C CA . PHE A 1 158 ? -5.864 -12.599 4.681 1.00 93.94 158 PHE A CA 1
ATOM 1243 C C . PHE A 1 158 ? -6.816 -13.230 3.641 1.00 93.94 158 PHE A C 1
ATOM 1245 O O . PHE A 1 158 ? -7.433 -12.499 2.857 1.00 93.94 158 PHE A O 1
ATOM 1252 N N . PRO A 1 159 ? -6.977 -14.569 3.591 1.00 90.44 159 PRO A N 1
ATOM 1253 C CA . PRO A 1 159 ? -7.573 -15.307 2.461 1.00 90.44 159 PRO A CA 1
ATOM 1254 C C . PRO A 1 159 ? -8.993 -14.871 2.064 1.00 90.44 159 PRO A C 1
ATOM 1256 O O . PRO A 1 159 ? -9.351 -14.950 0.894 1.00 90.44 159 PRO A O 1
ATOM 1259 N N . ASN A 1 160 ? -9.784 -14.364 3.013 1.00 92.00 160 ASN A N 1
ATOM 1260 C CA . ASN A 1 160 ? -11.188 -13.993 2.792 1.00 92.00 160 ASN A CA 1
ATOM 1261 C C . ASN A 1 160 ? -11.421 -12.477 2.702 1.00 92.00 160 ASN A C 1
ATOM 1263 O O . ASN A 1 160 ? -12.562 -12.031 2.601 1.00 92.00 160 ASN A O 1
ATOM 1267 N N . SER A 1 161 ? -10.355 -11.682 2.754 1.00 93.38 161 SER A N 1
ATOM 1268 C CA . SER A 1 161 ? -10.446 -10.225 2.760 1.00 93.38 161 SER A CA 1
ATOM 1269 C C . SER A 1 161 ? -10.215 -9.650 1.375 1.00 93.38 161 SER A C 1
ATOM 1271 O O . SER A 1 161 ? -9.487 -10.223 0.571 1.00 93.38 161 SER A O 1
ATOM 1273 N N . VAL A 1 162 ? -10.780 -8.481 1.112 1.00 95.44 162 VAL A N 1
ATOM 1274 C CA . VAL A 1 162 ? -10.326 -7.621 0.018 1.00 95.44 162 VAL A CA 1
ATOM 1275 C C . VAL A 1 162 ? -8.961 -7.027 0.381 1.00 95.44 162 VAL A C 1
ATOM 1277 O O . VAL A 1 162 ? -8.789 -6.531 1.494 1.00 95.44 162 VAL A O 1
ATOM 1280 N N . GLY A 1 163 ? -8.011 -7.067 -0.551 1.00 97.00 163 GLY A N 1
ATOM 1281 C CA . GLY A 1 163 ? -6.751 -6.330 -0.465 1.00 97.00 163 GLY A CA 1
ATOM 1282 C C . GLY A 1 163 ? -6.788 -5.060 -1.306 1.00 97.00 163 GLY A C 1
ATOM 1283 O O . GLY A 1 163 ? -7.472 -5.016 -2.329 1.00 97.00 163 GLY A O 1
ATOM 1284 N N . VAL A 1 164 ? -6.032 -4.039 -0.913 1.00 97.75 164 VAL A N 1
ATOM 1285 C CA . VAL A 1 164 ? -5.778 -2.865 -1.760 1.00 97.75 164 VAL A CA 1
ATOM 1286 C C . VAL A 1 164 ? -4.276 -2.616 -1.860 1.00 97.75 164 VAL A C 1
ATOM 1288 O O . VAL A 1 164 ? -3.576 -2.594 -0.852 1.00 97.75 164 VAL A O 1
ATOM 1291 N N . HIS A 1 165 ? -3.775 -2.434 -3.076 1.00 96.69 165 HIS A N 1
ATOM 1292 C CA . HIS A 1 165 ? -2.426 -1.950 -3.342 1.00 96.69 165 HIS A CA 1
ATOM 1293 C C . HIS A 1 165 ? -2.495 -0.535 -3.911 1.00 96.69 165 HIS A C 1
ATOM 1295 O O . HIS A 1 165 ? -3.293 -0.282 -4.813 1.00 96.69 165 HIS A O 1
ATOM 1301 N N . ILE A 1 166 ? -1.671 0.372 -3.396 1.00 94.38 166 ILE A N 1
ATOM 1302 C CA . ILE A 1 166 ? -1.585 1.764 -3.845 1.00 94.38 166 ILE A CA 1
ATOM 1303 C C . ILE A 1 166 ? -0.155 2.010 -4.317 1.00 94.38 166 ILE A C 1
ATOM 1305 O O . ILE A 1 166 ? 0.786 1.791 -3.554 1.00 94.38 166 ILE A O 1
ATOM 1309 N N . GLY A 1 167 ? -0.002 2.476 -5.552 1.00 90.56 167 GLY A N 1
ATOM 1310 C CA . GLY A 1 167 ? 1.305 2.727 -6.153 1.00 90.56 167 GLY A CA 1
ATOM 1311 C C . GLY A 1 167 ? 1.216 3.589 -7.407 1.00 90.56 167 GLY A C 1
ATOM 1312 O O . GLY A 1 167 ? 0.126 3.951 -7.865 1.00 90.56 167 GLY A O 1
ATOM 1313 N N . GLY A 1 168 ? 2.372 3.927 -7.963 1.00 87.81 168 GLY A N 1
ATOM 1314 C CA . GLY A 1 168 ? 2.488 4.712 -9.180 1.00 87.81 168 GLY A CA 1
ATOM 1315 C C . GLY A 1 168 ? 1.873 3.987 -10.374 1.00 87.81 168 GLY A C 1
ATOM 1316 O O . GLY A 1 168 ? 2.087 2.792 -10.581 1.00 87.81 168 GLY A O 1
ATOM 1317 N N . ASP A 1 169 ? 1.139 4.716 -11.219 1.00 86.62 169 ASP A N 1
ATOM 1318 C CA . ASP A 1 169 ? 0.392 4.121 -12.343 1.00 86.62 169 ASP A CA 1
ATOM 1319 C C . ASP A 1 169 ? 1.295 3.342 -13.332 1.00 86.62 169 ASP A C 1
ATOM 1321 O O . ASP A 1 169 ? 0.860 2.389 -13.984 1.00 86.62 169 ASP A O 1
ATOM 1325 N N . ALA A 1 170 ? 2.589 3.685 -13.382 1.00 85.81 170 ALA A N 1
ATOM 1326 C CA . ALA A 1 170 ? 3.612 2.993 -14.168 1.00 85.81 170 ALA A CA 1
ATOM 1327 C C . ALA A 1 170 ? 3.820 1.519 -13.765 1.00 85.81 170 ALA A C 1
ATOM 1329 O O . ALA A 1 170 ? 4.221 0.708 -14.601 1.00 85.81 170 ALA A O 1
ATOM 1330 N N . HIS A 1 171 ? 3.529 1.156 -12.514 1.00 89.19 171 HIS A N 1
ATOM 1331 C CA . HIS A 1 171 ? 3.661 -0.211 -12.005 1.00 89.19 171 HIS A CA 1
ATOM 1332 C C . HIS A 1 171 ? 2.418 -1.064 -12.284 1.00 89.19 171 HIS A C 1
ATOM 1334 O O . HIS A 1 171 ? 2.476 -2.296 -12.272 1.00 89.19 171 HIS A O 1
ATOM 1340 N N . LEU A 1 172 ? 1.282 -0.429 -12.586 1.00 88.31 172 LEU A N 1
ATOM 1341 C CA . LEU A 1 172 ? -0.017 -1.098 -12.635 1.00 88.31 172 LEU A CA 1
ATOM 1342 C C . LEU A 1 172 ? -0.453 -1.523 -14.038 1.00 88.31 172 LEU A C 1
ATOM 1344 O O . LEU A 1 172 ? -1.389 -2.312 -14.154 1.00 88.31 172 LEU A O 1
ATOM 1348 N N . ARG A 1 173 ? 0.221 -1.055 -15.099 1.00 82.56 173 ARG A N 1
ATOM 1349 C CA . ARG A 1 173 ? -0.190 -1.297 -16.493 1.00 82.56 173 ARG A CA 1
ATOM 1350 C C . ARG A 1 173 ? 0.906 -1.876 -17.375 1.00 82.56 173 ARG A C 1
ATOM 1352 O O . ARG A 1 173 ? 2.084 -1.569 -17.237 1.00 82.56 173 ARG A O 1
ATOM 1359 N N . GLY A 1 174 ? 0.486 -2.681 -18.351 1.00 82.88 174 GLY A N 1
ATOM 1360 C CA . GLY A 1 174 ? 1.370 -3.313 -19.331 1.00 82.88 174 GLY A CA 1
ATOM 1361 C C . GLY A 1 174 ? 1.659 -4.780 -19.021 1.00 82.88 174 GLY A C 1
ATOM 1362 O O . GLY A 1 174 ? 1.177 -5.341 -18.038 1.00 82.88 174 GLY A O 1
ATOM 1363 N N . LYS A 1 175 ? 2.426 -5.432 -19.898 1.00 81.81 175 LYS A N 1
ATOM 1364 C CA . LYS A 1 175 ? 2.633 -6.890 -19.866 1.00 81.81 175 LYS A CA 1
ATOM 1365 C C . LYS A 1 175 ? 3.305 -7.380 -18.578 1.00 81.81 175 LYS A C 1
ATOM 1367 O O . LYS A 1 175 ? 2.985 -8.462 -18.107 1.00 81.81 175 LYS A O 1
ATOM 1372 N N . GLU A 1 176 ? 4.187 -6.569 -18.006 1.00 88.69 176 GLU A N 1
ATOM 1373 C CA . GLU A 1 176 ? 4.972 -6.891 -16.806 1.00 88.69 176 GLU A CA 1
ATOM 1374 C C . GLU A 1 176 ? 4.564 -6.011 -15.617 1.00 88.69 176 GLU A C 1
ATOM 1376 O O . GLU A 1 176 ? 5.393 -5.599 -14.813 1.00 88.69 176 GLU A O 1
ATOM 1381 N N . SER A 1 177 ? 3.273 -5.687 -15.533 1.00 92.06 177 SER A N 1
ATOM 1382 C CA . SER A 1 177 ? 2.689 -4.907 -14.441 1.00 92.06 177 SER A CA 1
ATOM 1383 C C . SER A 1 177 ? 2.160 -5.767 -13.306 1.00 92.06 177 SER A C 1
ATOM 1385 O O . SER A 1 177 ? 1.897 -6.959 -13.482 1.00 92.06 177 SER A O 1
ATOM 1387 N N . LEU A 1 178 ? 1.906 -5.135 -12.160 1.00 92.56 178 LEU A N 1
ATOM 1388 C CA . LEU A 1 178 ? 1.273 -5.779 -11.010 1.00 92.56 178 LEU A CA 1
ATOM 1389 C C . LEU A 1 178 ? -0.073 -6.421 -11.355 1.00 92.56 178 LEU A C 1
ATOM 1391 O O . LEU A 1 178 ? -0.362 -7.501 -10.852 1.00 92.56 178 LEU A O 1
ATOM 1395 N N . GLN A 1 179 ? -0.852 -5.831 -12.269 1.00 92.62 179 GLN A N 1
ATOM 1396 C CA . GLN A 1 179 ? -2.126 -6.407 -12.708 1.00 92.62 179 GLN A CA 1
ATOM 1397 C C . GLN A 1 179 ? -1.974 -7.828 -13.269 1.00 92.62 179 GLN A C 1
ATOM 1399 O O . GLN A 1 179 ? -2.850 -8.660 -13.044 1.00 92.62 179 GLN A O 1
ATOM 1404 N N . ASN A 1 180 ? -0.867 -8.097 -13.968 1.00 92.00 180 ASN A N 1
ATOM 1405 C CA . ASN A 1 180 ? -0.595 -9.382 -14.615 1.00 92.00 180 ASN A CA 1
ATOM 1406 C C . ASN A 1 180 ? 0.332 -10.296 -13.801 1.00 92.00 180 ASN A C 1
ATOM 1408 O O . ASN A 1 180 ? 0.379 -11.496 -14.065 1.00 92.00 180 ASN A O 1
ATOM 1412 N N . LEU A 1 181 ? 1.106 -9.737 -12.868 1.00 94.44 181 LEU A N 1
ATOM 1413 C CA . LEU A 1 181 ? 2.106 -10.477 -12.094 1.00 94.44 181 LEU A CA 1
ATOM 1414 C C . LEU A 1 181 ? 1.576 -10.994 -10.753 1.00 94.44 181 LEU A C 1
ATOM 1416 O O . LEU A 1 181 ? 2.088 -11.999 -10.264 1.00 94.44 181 LEU A O 1
ATOM 1420 N N . ILE A 1 182 ? 0.570 -10.338 -10.166 1.00 93.19 182 ILE A N 1
ATOM 1421 C CA . ILE A 1 182 ? -0.132 -10.847 -8.981 1.00 93.19 182 ILE A CA 1
ATOM 1422 C C . ILE A 1 182 ? -0.886 -12.111 -9.384 1.00 93.19 182 ILE A C 1
ATOM 1424 O O . ILE A 1 182 ? -1.708 -12.094 -10.299 1.00 93.19 182 ILE A O 1
ATOM 1428 N N . SER A 1 183 ? -0.594 -13.213 -8.699 1.00 91.25 183 SER A N 1
ATOM 1429 C CA . SER A 1 183 ? -1.062 -14.544 -9.088 1.00 91.25 183 SER A CA 1
ATOM 1430 C C . SER A 1 183 ? -2.036 -15.160 -8.092 1.00 91.25 183 SER A C 1
ATOM 1432 O O . SER A 1 183 ? -2.790 -16.064 -8.448 1.00 91.25 183 SER A O 1
ATOM 1434 N N . SER A 1 184 ? -2.051 -14.671 -6.850 1.00 84.88 184 SER A N 1
ATOM 1435 C CA . SER A 1 184 ? -2.899 -15.230 -5.797 1.00 84.88 184 SER A CA 1
ATOM 1436 C C . SER A 1 184 ? -4.387 -14.978 -6.038 1.00 84.88 184 SER A C 1
ATOM 1438 O O . SER A 1 184 ? -5.220 -15.714 -5.505 1.00 84.88 184 SER A O 1
ATOM 1440 N N . ARG A 1 185 ? -4.734 -13.907 -6.768 1.00 86.88 185 ARG A N 1
ATOM 1441 C CA . ARG A 1 185 ? -6.069 -13.296 -6.751 1.00 86.88 185 ARG A CA 1
ATOM 1442 C C . ARG A 1 185 ? -6.393 -12.538 -8.029 1.00 86.88 185 ARG A C 1
ATOM 1444 O O . ARG A 1 185 ? -5.506 -12.034 -8.711 1.00 86.88 185 ARG A O 1
ATOM 1451 N N . ASN A 1 186 ? -7.690 -12.370 -8.284 1.00 92.25 186 ASN A N 1
ATOM 1452 C CA . ASN A 1 186 ? -8.160 -11.432 -9.299 1.00 92.25 186 ASN A CA 1
ATOM 1453 C C . ASN A 1 186 ? -7.787 -9.999 -8.904 1.00 92.25 186 ASN A C 1
ATOM 1455 O O . ASN A 1 186 ? -7.978 -9.585 -7.755 1.00 92.25 186 ASN A O 1
ATOM 1459 N N . THR A 1 187 ? -7.298 -9.238 -9.878 1.00 92.56 187 THR A N 1
ATOM 1460 C CA . THR A 1 187 ? -6.943 -7.831 -9.709 1.00 92.56 187 THR A CA 1
ATOM 1461 C C . THR A 1 187 ? -7.970 -6.926 -10.383 1.00 92.56 187 THR A C 1
ATOM 1463 O O . THR A 1 187 ? -8.505 -7.232 -11.452 1.00 92.56 187 THR A O 1
ATOM 1466 N N . ARG A 1 188 ? -8.249 -5.775 -9.768 1.00 94.06 188 ARG A N 1
ATOM 1467 C CA . ARG A 1 188 ? -9.103 -4.732 -10.344 1.00 94.06 188 ARG A CA 1
ATOM 1468 C C . ARG A 1 188 ? -8.412 -3.382 -10.269 1.00 94.06 188 ARG A C 1
ATOM 1470 O O . ARG A 1 188 ? -8.106 -2.918 -9.179 1.00 94.06 188 ARG A O 1
ATOM 1477 N N . LEU A 1 189 ? -8.220 -2.743 -11.419 1.00 91.94 189 LEU A N 1
ATOM 1478 C CA . LEU A 1 189 ? -7.612 -1.419 -11.500 1.00 91.94 189 LEU A CA 1
ATOM 1479 C C . LEU A 1 189 ? -8.629 -0.314 -11.168 1.00 91.94 189 LEU A C 1
ATOM 1481 O O . LEU A 1 189 ? -9.774 -0.343 -11.628 1.00 91.94 189 LEU A O 1
ATOM 1485 N N . PHE A 1 190 ? -8.190 0.656 -10.372 1.00 89.25 190 PHE A N 1
ATOM 1486 C CA . PHE A 1 190 ? -8.899 1.867 -9.988 1.00 89.25 190 PHE A CA 1
ATOM 1487 C C . PHE A 1 190 ? -8.010 3.063 -10.307 1.00 89.25 190 PHE A C 1
ATOM 1489 O O . PHE A 1 190 ? -6.912 3.197 -9.774 1.00 89.25 190 PHE A O 1
ATOM 1496 N N . GLU A 1 191 ? -8.516 3.956 -11.144 1.00 76.69 191 GLU A N 1
ATOM 1497 C CA . GLU A 1 191 ? -7.747 5.070 -11.690 1.00 76.69 191 GLU A CA 1
ATOM 1498 C C . GLU A 1 191 ? -8.333 6.386 -11.222 1.00 76.69 191 GLU A C 1
ATOM 1500 O O . GLU A 1 191 ? -9.554 6.552 -11.209 1.00 76.69 191 GLU A O 1
ATOM 1505 N N . ILE A 1 192 ? -7.466 7.335 -10.889 1.00 71.50 192 ILE A N 1
ATOM 1506 C CA . ILE A 1 192 ? -7.894 8.701 -10.621 1.00 71.50 192 ILE A CA 1
ATOM 1507 C C . ILE A 1 192 ? -8.418 9.292 -11.938 1.00 71.50 192 ILE A C 1
ATOM 1509 O O . ILE A 1 192 ? -7.628 9.474 -12.864 1.00 71.50 192 ILE A O 1
ATOM 1513 N N . PRO A 1 193 ? -9.724 9.601 -12.059 1.00 65.25 193 PRO A N 1
ATOM 1514 C CA . PRO A 1 193 ? -10.262 10.160 -13.295 1.00 65.25 193 PRO A CA 1
ATOM 1515 C C . PRO A 1 193 ? -9.646 11.540 -13.524 1.00 65.25 193 PRO A C 1
ATOM 1517 O O . PRO A 1 193 ? -9.755 12.375 -12.630 1.00 65.25 193 PRO A O 1
ATOM 1520 N N . TYR A 1 194 ? -8.980 11.765 -14.664 1.00 58.66 194 TYR A N 1
ATOM 1521 C CA . TYR A 1 194 ? -8.335 13.039 -15.026 1.00 58.66 194 TYR A CA 1
ATOM 1522 C C . TYR A 1 194 ? -9.309 14.219 -15.026 1.00 58.66 194 TYR A C 1
ATOM 1524 O O . TYR A 1 194 ? -10.397 14.100 -15.626 1.00 58.66 194 TYR A O 1
#

Radius of gyration: 15.52 Å; Cα contacts (8 Å, |Δi|>4): 346; chains: 1; bounding box: 41×37×39 Å

Solvent-accessible surface area (backbone atoms only — not comparable to full-atom values): 10566 Å² total; per-residue (Å²): 134,60,71,35,30,33,38,37,37,36,42,75,86,91,45,75,85,41,17,47,54,36,22,53,49,42,43,52,48,46,67,74,63,60,44,58,31,41,35,32,68,37,43,49,72,73,63,45,91,82,40,77,56,37,53,52,55,55,49,48,84,92,43,42,68,62,52,50,52,50,36,69,78,58,37,48,89,66,20,38,58,42,32,50,48,45,52,24,53,77,67,74,24,48,28,30,44,36,34,71,40,100,53,54,69,66,58,38,54,68,51,55,54,52,77,31,77,60,68,67,79,64,46,60,84,72,65,84,75,51,73,68,57,52,52,41,62,73,32,62,54,58,33,22,54,47,26,16,52,31,49,36,57,48,45,65,78,42,66,71,29,30,33,34,39,40,35,54,43,80,46,52,53,66,90,64,6,34,61,64,56,34,75,80,44,60,63,44,84,44,71,74,82,131